Protein AF-A0A956K8Q3-F1 (afdb_monomer_lite)

pLDDT: mean 75.29, std 21.6, range [34.53, 98.62]

Structure (mmCIF, N/CA/C/O backbone):
data_AF-A0A956K8Q3-F1
#
_entry.id   AF-A0A956K8Q3-F1
#
loop_
_atom_site.group_PDB
_atom_site.id
_atom_site.type_symbol
_atom_site.label_atom_id
_atom_site.label_alt_id
_atom_site.label_comp_id
_atom_site.label_asym_id
_atom_site.label_entity_id
_atom_site.label_seq_id
_atom_site.pdbx_PDB_ins_code
_atom_site.Cartn_x
_atom_site.Cartn_y
_atom_site.Cartn_z
_atom_site.occupancy
_atom_site.B_iso_or_equiv
_atom_site.auth_seq_id
_atom_site.auth_comp_id
_atom_site.auth_asym_id
_atom_site.auth_atom_id
_atom_site.pdbx_PDB_model_num
ATOM 1 N N . MET A 1 1 ? -33.564 37.647 -6.432 1.00 47.38 1 MET A N 1
ATOM 2 C CA . MET A 1 1 ? -32.560 36.793 -7.102 1.00 47.38 1 MET A CA 1
ATOM 3 C C . MET A 1 1 ? -33.250 35.491 -7.462 1.00 47.38 1 MET A C 1
ATOM 5 O O . MET A 1 1 ? -33.547 34.707 -6.573 1.00 47.38 1 MET A O 1
ATOM 9 N N . GLU A 1 2 ? -33.622 35.336 -8.730 1.00 38.97 2 GLU A N 1
ATOM 10 C CA . GLU A 1 2 ? -34.420 34.206 -9.222 1.00 38.97 2 GLU A CA 1
ATOM 11 C C . GLU A 1 2 ? -33.524 33.067 -9.741 1.00 38.97 2 GLU A C 1
ATOM 13 O O . GLU A 1 2 ? -32.587 33.342 -10.498 1.00 38.97 2 GLU A O 1
ATOM 18 N N . PRO A 1 3 ? -33.800 31.793 -9.410 1.00 56.69 3 PRO A N 1
ATOM 19 C CA . PRO A 1 3 ? -33.145 30.661 -10.053 1.00 56.69 3 PRO A CA 1
ATOM 20 C C . PRO A 1 3 ? -33.829 30.320 -11.388 1.00 56.69 3 PRO A C 1
ATOM 22 O O . PRO A 1 3 ? -34.978 29.886 -11.444 1.00 56.69 3 PRO A O 1
ATOM 25 N N . ARG A 1 4 ? -33.089 30.505 -12.487 1.00 61.59 4 ARG A N 1
ATOM 26 C CA . ARG A 1 4 ? -33.496 30.135 -13.850 1.00 61.59 4 ARG A CA 1
ATOM 27 C C . ARG A 1 4 ? -33.530 28.611 -14.020 1.00 61.59 4 ARG A C 1
ATOM 29 O O . ARG A 1 4 ? -32.489 27.960 -14.065 1.00 61.59 4 ARG A O 1
ATOM 36 N N . LEU A 1 5 ? -34.736 28.074 -14.189 1.00 53.34 5 LEU A N 1
ATOM 37 C CA . LEU A 1 5 ? -35.024 26.713 -14.646 1.00 53.34 5 LEU A CA 1
ATOM 38 C C . LEU A 1 5 ? -34.495 26.517 -16.079 1.00 53.34 5 LEU A C 1
ATOM 40 O O . LEU A 1 5 ? -35.015 27.111 -17.023 1.00 53.34 5 LEU A O 1
ATOM 44 N N . ARG A 1 6 ? -33.458 25.690 -16.261 1.00 61.19 6 ARG A N 1
ATOM 45 C CA . ARG A 1 6 ? -32.991 25.261 -17.590 1.00 61.19 6 ARG A CA 1
ATOM 46 C C . ARG A 1 6 ? -33.690 23.960 -17.982 1.00 61.19 6 ARG A C 1
ATOM 48 O O . ARG A 1 6 ? -33.405 22.896 -17.439 1.00 61.19 6 ARG A O 1
ATOM 55 N N . SER A 1 7 ? -34.617 24.080 -18.926 1.00 47.81 7 SER A N 1
ATOM 56 C CA . SER A 1 7 ? -35.355 22.992 -19.565 1.00 47.81 7 SER A CA 1
ATOM 57 C C . SER A 1 7 ? -34.421 22.031 -20.308 1.00 47.81 7 SER A C 1
ATOM 59 O O . SER A 1 7 ? -33.677 22.450 -21.195 1.00 47.81 7 SER A O 1
ATOM 61 N N . TRP A 1 8 ? -34.498 20.741 -19.991 1.00 52.12 8 TRP A N 1
ATOM 62 C CA . TRP A 1 8 ? -33.870 19.672 -20.766 1.00 52.12 8 TRP A CA 1
ATOM 63 C C . TRP A 1 8 ? -34.732 19.343 -21.990 1.00 52.12 8 TRP A C 1
ATOM 65 O O . TRP A 1 8 ? -35.862 18.869 -21.856 1.00 52.12 8 TRP A O 1
ATOM 75 N N . ALA A 1 9 ? -34.203 19.604 -23.185 1.00 57.44 9 ALA A N 1
ATOM 76 C CA . ALA A 1 9 ? -34.820 19.216 -24.446 1.00 57.44 9 ALA A CA 1
ATOM 77 C C . ALA A 1 9 ? -34.688 17.696 -24.644 1.00 57.44 9 ALA A C 1
ATOM 79 O O . ALA A 1 9 ? -33.591 17.156 -24.763 1.00 57.44 9 ALA A O 1
ATOM 80 N N . ARG A 1 10 ? -35.832 17.007 -24.652 1.00 59.94 10 ARG A N 1
ATOM 81 C CA . ARG A 1 10 ? -35.970 15.590 -24.995 1.00 59.94 10 ARG A CA 1
ATOM 82 C C . ARG A 1 10 ? -35.930 15.442 -26.516 1.00 59.94 10 ARG A C 1
ATOM 84 O O . ARG A 1 10 ? -36.923 15.733 -27.176 1.00 59.94 10 ARG A O 1
ATOM 91 N N . SER A 1 11 ? -34.821 14.961 -27.065 1.00 62.00 11 SER A N 1
ATOM 92 C CA . SER A 1 11 ? -34.779 14.507 -28.458 1.00 62.00 11 SER A CA 1
ATOM 93 C C . SER A 1 11 ? -35.252 13.056 -28.531 1.00 62.00 11 SER A C 1
ATOM 95 O O . SER A 1 11 ? -34.566 12.146 -28.071 1.00 62.00 11 SER A O 1
ATOM 97 N N . MET A 1 12 ? -36.450 12.850 -29.080 1.00 57.31 12 MET A N 1
ATOM 98 C CA . MET A 1 12 ? -36.941 11.536 -29.495 1.00 57.31 12 MET A CA 1
ATOM 99 C C . MET A 1 12 ? -36.195 11.109 -30.761 1.00 57.31 12 MET A C 1
ATOM 101 O O . MET A 1 12 ? -36.264 11.801 -31.774 1.00 57.31 12 MET A O 1
ATOM 105 N N . VAL A 1 13 ? -35.501 9.973 -30.710 1.00 65.94 13 VAL A N 1
ATOM 106 C CA . VAL A 1 13 ? -34.943 9.322 -31.900 1.00 65.94 13 VAL A CA 1
ATOM 107 C C . VAL A 1 13 ? -35.920 8.240 -32.349 1.00 65.94 13 VAL A C 1
ATOM 109 O O . VAL A 1 13 ? -36.216 7.297 -31.618 1.00 65.94 13 VAL A O 1
ATOM 112 N N . THR A 1 14 ? -36.447 8.424 -33.553 1.00 63.53 14 THR A N 1
ATOM 113 C CA . THR A 1 14 ? -37.351 7.529 -34.272 1.00 63.53 14 THR A CA 1
ATOM 114 C C . THR A 1 14 ? -36.602 6.269 -34.710 1.00 63.53 14 THR A C 1
ATOM 116 O O . THR A 1 14 ? -35.629 6.344 -35.457 1.00 63.53 14 THR A O 1
ATOM 119 N N . VAL A 1 15 ? -37.063 5.100 -34.261 1.00 54.47 15 VAL A N 1
ATOM 120 C CA . VAL A 1 15 ? -36.564 3.791 -34.707 1.00 54.47 15 VAL A CA 1
ATOM 121 C C . VAL A 1 15 ? -37.393 3.352 -35.913 1.00 54.47 15 VAL A C 1
ATOM 123 O O . VAL A 1 15 ? -38.540 2.936 -35.766 1.00 54.47 15 VAL A O 1
ATOM 126 N N . SER A 1 16 ? -36.823 3.456 -37.113 1.00 58.41 16 SER A N 1
ATOM 127 C CA . SER A 1 16 ? -37.408 2.873 -38.324 1.00 58.41 16 SER A CA 1
ATOM 128 C C . SER A 1 16 ? -37.029 1.397 -38.418 1.00 58.41 16 SER A C 1
ATOM 130 O O . SER A 1 16 ? -35.871 1.055 -38.648 1.00 58.41 16 SER A O 1
ATOM 132 N N . ALA A 1 17 ? -38.019 0.524 -38.244 1.00 58.16 17 ALA A N 1
ATOM 133 C CA . ALA A 1 17 ? -37.898 -0.911 -38.458 1.00 58.16 17 ALA A CA 1
ATOM 134 C C . ALA A 1 17 ? -37.974 -1.232 -39.962 1.00 58.16 17 ALA A C 1
ATOM 136 O O . ALA A 1 17 ? -39.042 -1.168 -40.568 1.00 58.16 17 ALA A O 1
ATOM 137 N N . LEU A 1 18 ? -36.839 -1.588 -40.565 1.00 60.84 18 LEU A N 1
ATOM 138 C CA . LEU A 1 18 ? -36.775 -2.206 -41.891 1.00 60.84 18 LEU A CA 1
ATOM 139 C C . LEU A 1 18 ? -36.877 -3.729 -41.728 1.00 60.84 18 LEU A C 1
ATOM 141 O O . LEU A 1 18 ? -35.914 -4.390 -41.344 1.00 60.84 18 LEU A O 1
ATOM 145 N N . LEU A 1 19 ? -38.061 -4.279 -42.012 1.00 62.78 19 LEU A N 1
ATOM 146 C CA . LEU A 1 19 ? -38.270 -5.714 -42.216 1.00 62.78 19 LEU A CA 1
ATOM 147 C C . LEU A 1 19 ? -37.717 -6.095 -43.598 1.00 62.78 19 LEU A C 1
ATOM 149 O O . LEU A 1 19 ? -38.325 -5.786 -44.622 1.00 62.78 19 LEU A O 1
ATOM 153 N N . GLY A 1 20 ? -36.554 -6.743 -43.621 1.00 57.72 20 GLY A N 1
ATOM 154 C CA . GLY A 1 20 ? -35.959 -7.339 -44.819 1.00 57.72 20 GLY A CA 1
ATOM 155 C C . GLY A 1 20 ? -36.165 -8.862 -44.879 1.00 57.72 20 GLY A C 1
ATOM 156 O O . GLY A 1 20 ? -36.371 -9.489 -43.838 1.00 57.72 20 GLY A O 1
ATOM 157 N N . PRO A 1 21 ? -36.125 -9.466 -46.082 1.00 56.03 21 PRO A N 1
ATOM 158 C CA . PRO A 1 21 ? -36.423 -10.880 -46.304 1.00 56.03 21 PRO A CA 1
ATOM 159 C C . PRO A 1 21 ? -35.342 -11.812 -45.733 1.00 56.03 21 PRO A C 1
ATOM 161 O O . PRO A 1 21 ? -34.146 -11.555 -45.847 1.00 56.03 21 PRO A O 1
ATOM 164 N N . LEU A 1 22 ? -35.788 -12.932 -45.154 1.00 52.69 22 LEU A N 1
ATOM 165 C CA . LEU A 1 22 ? -34.957 -14.042 -44.681 1.00 52.69 22 LEU A CA 1
ATOM 166 C C . LEU A 1 22 ? -34.329 -14.783 -45.874 1.00 52.69 22 LEU A C 1
ATOM 168 O O . LEU A 1 22 ? -34.888 -15.750 -46.388 1.00 52.69 22 LEU A O 1
ATOM 172 N N . THR A 1 23 ? -33.157 -14.340 -46.324 1.00 62.44 23 THR A N 1
ATOM 173 C CA . THR A 1 23 ? -32.272 -15.152 -47.170 1.00 62.44 23 THR A CA 1
ATOM 174 C C . THR A 1 23 ? -31.623 -16.245 -46.327 1.00 62.44 23 THR A C 1
ATOM 176 O O . THR A 1 23 ? -30.906 -15.954 -45.370 1.00 62.44 23 THR A O 1
ATOM 179 N N . ALA A 1 24 ? -31.869 -17.505 -46.691 1.00 63.69 24 ALA A N 1
ATOM 180 C CA . ALA A 1 24 ? -31.168 -18.662 -46.148 1.00 63.69 24 ALA A CA 1
ATOM 181 C C . ALA A 1 24 ? -29.673 -18.557 -46.496 1.00 63.69 24 ALA A C 1
ATOM 183 O O . ALA A 1 24 ? -29.275 -18.768 -47.640 1.00 63.69 24 ALA A O 1
ATOM 184 N N . ALA A 1 25 ? -28.859 -18.165 -45.516 1.00 59.50 25 ALA A N 1
ATOM 185 C CA . ALA A 1 25 ? -27.415 -18.082 -45.657 1.00 59.50 25 ALA A CA 1
ATOM 186 C C . ALA A 1 25 ? -26.806 -19.489 -45.598 1.00 59.50 25 ALA A C 1
ATOM 188 O O . ALA A 1 25 ? -27.043 -20.239 -44.649 1.00 59.50 25 ALA A O 1
ATOM 189 N N . SER A 1 26 ? -26.007 -19.833 -46.608 1.00 68.44 26 SER A N 1
ATOM 190 C CA . SER A 1 26 ? -25.101 -20.981 -46.556 1.00 68.44 26 SER A CA 1
ATOM 191 C C . SER A 1 26 ? -24.170 -20.855 -45.343 1.00 68.44 26 SER A C 1
ATOM 193 O O . SER A 1 26 ? -23.788 -19.732 -44.999 1.00 68.44 26 SER A O 1
ATOM 195 N N . PRO A 1 27 ? -23.774 -21.967 -44.697 1.00 67.62 27 PRO A N 1
ATOM 196 C CA . PRO A 1 27 ? -22.795 -21.931 -43.623 1.00 67.62 27 PRO A CA 1
ATOM 197 C C . PRO A 1 27 ? -21.475 -21.427 -44.206 1.00 67.62 27 PRO A C 1
ATOM 199 O O . PRO A 1 27 ? -20.785 -22.137 -44.933 1.00 67.62 27 PRO A O 1
ATOM 202 N N . ILE A 1 28 ? -21.159 -20.162 -43.937 1.00 68.94 28 ILE A N 1
ATOM 203 C CA . ILE A 1 28 ? -19.824 -19.622 -44.156 1.00 68.94 28 ILE A CA 1
ATOM 204 C C . ILE A 1 28 ? -18.943 -20.368 -43.164 1.00 68.94 28 ILE A C 1
ATOM 206 O O . ILE A 1 28 ? -19.056 -20.174 -41.953 1.00 68.94 28 ILE A O 1
ATOM 210 N N . GLU A 1 29 ? -18.121 -21.269 -43.687 1.00 71.56 29 GLU A N 1
ATOM 211 C CA . GLU A 1 29 ? -17.024 -21.882 -42.958 1.00 71.56 29 GLU A CA 1
ATOM 212 C C . GLU A 1 29 ? -16.124 -20.737 -42.490 1.00 71.56 29 GLU A C 1
ATOM 214 O O . GLU A 1 29 ? -15.433 -20.092 -43.280 1.00 71.56 29 GLU A O 1
ATOM 219 N N . ALA A 1 30 ? -16.290 -20.368 -41.218 1.00 75.38 30 ALA A N 1
ATOM 220 C CA . ALA A 1 30 ? -15.665 -19.199 -40.635 1.00 75.38 30 ALA A CA 1
ATOM 221 C C . ALA A 1 30 ? -14.152 -19.397 -40.690 1.00 75.38 30 ALA A C 1
ATOM 223 O O . ALA A 1 30 ? -13.598 -20.208 -39.946 1.00 75.38 30 ALA A O 1
ATOM 224 N N . ALA A 1 31 ? -13.495 -18.659 -41.587 1.00 79.62 31 ALA A N 1
ATOM 225 C CA . ALA A 1 31 ? -12.048 -18.543 -41.581 1.00 79.62 31 ALA A CA 1
ATOM 226 C C . ALA A 1 31 ? -11.611 -18.187 -40.149 1.00 79.62 31 ALA A C 1
ATOM 228 O O . ALA A 1 31 ? -12.249 -17.322 -39.534 1.00 79.62 31 ALA A O 1
ATOM 229 N N . PRO A 1 32 ? -10.587 -18.864 -39.596 1.00 78.69 32 PRO A N 1
ATOM 230 C CA . PRO A 1 32 ? -10.152 -18.629 -38.228 1.00 78.69 32 PRO A CA 1
ATOM 231 C C . PRO A 1 32 ? -9.890 -17.135 -38.057 1.00 78.69 32 PRO A C 1
ATOM 233 O O . PRO A 1 32 ? -9.105 -16.543 -38.801 1.00 78.69 32 PRO A O 1
ATOM 236 N N . ALA A 1 33 ? -10.626 -16.516 -37.129 1.00 83.31 33 ALA A N 1
ATOM 237 C CA . ALA A 1 33 ? -10.471 -15.102 -36.841 1.00 83.31 33 ALA A CA 1
ATOM 238 C C . ALA A 1 33 ? -8.994 -14.849 -36.502 1.00 83.31 33 ALA A C 1
ATOM 240 O O . ALA A 1 33 ? -8.431 -15.620 -35.721 1.00 83.31 33 ALA A O 1
ATOM 241 N N . PRO A 1 34 ? -8.354 -13.822 -37.091 1.00 78.94 34 PRO A N 1
ATOM 242 C CA . PRO A 1 34 ? -6.954 -13.537 -36.820 1.00 78.94 34 PRO A CA 1
ATOM 243 C C . PRO A 1 34 ? -6.771 -13.370 -35.312 1.00 78.94 34 PRO A C 1
ATOM 245 O O . PRO A 1 34 ? -7.435 -12.535 -34.691 1.00 78.94 34 PRO A O 1
ATOM 248 N N . GLU A 1 35 ? -5.910 -14.200 -34.724 1.00 81.06 35 GLU A N 1
ATOM 249 C CA . GLU A 1 35 ? -5.587 -14.126 -33.304 1.00 81.06 35 GLU A CA 1
ATOM 250 C C . GLU A 1 35 ? -5.037 -12.730 -33.014 1.00 81.06 35 GLU A C 1
ATOM 252 O O . GLU A 1 35 ? -4.013 -12.319 -33.565 1.00 81.06 35 GLU A O 1
ATOM 257 N N . GLN A 1 36 ? -5.744 -11.961 -32.184 1.00 79.81 36 GLN A N 1
ATOM 258 C CA . GLN A 1 36 ? -5.231 -10.662 -31.783 1.00 79.81 36 GLN A CA 1
ATOM 259 C C . GLN A 1 36 ? -3.963 -10.866 -30.944 1.00 79.81 36 GLN A C 1
ATOM 261 O O . GLN A 1 36 ? -3.969 -11.723 -30.053 1.00 79.81 36 GLN A O 1
ATOM 266 N N . PRO A 1 37 ? -2.888 -10.095 -31.198 1.00 79.94 37 PRO A N 1
ATOM 267 C CA . PRO A 1 37 ? -1.660 -10.193 -30.425 1.00 79.94 37 PRO A CA 1
ATOM 268 C C . PRO A 1 37 ? -1.984 -10.039 -28.944 1.00 79.94 37 PRO A C 1
ATOM 270 O O . PRO A 1 37 ? -2.558 -9.029 -28.528 1.00 79.94 37 PRO A O 1
ATOM 273 N N . GLN A 1 38 ? -1.648 -11.046 -28.139 1.00 83.56 38 GLN A N 1
ATOM 274 C CA . GLN A 1 38 ? -1.876 -10.929 -26.710 1.00 83.56 38 GLN A CA 1
ATOM 275 C C . GLN A 1 38 ? -1.000 -9.800 -26.148 1.00 83.56 38 GLN A C 1
ATOM 277 O O . GLN A 1 38 ? 0.175 -9.702 -26.512 1.00 83.56 38 GLN A O 1
ATOM 282 N N . PRO A 1 39 ? -1.530 -8.960 -25.243 1.00 84.31 39 PRO A N 1
ATOM 283 C CA . PRO A 1 39 ? -0.744 -7.899 -24.635 1.00 84.31 39 PRO A CA 1
ATOM 284 C C . PRO A 1 39 ? 0.466 -8.493 -23.909 1.00 84.31 39 PRO A C 1
ATOM 286 O O . PRO A 1 39 ? 0.343 -9.516 -23.220 1.00 84.31 39 PRO A O 1
ATOM 289 N N . GLY A 1 40 ? 1.618 -7.835 -24.064 1.00 90.50 40 GLY A N 1
ATOM 290 C CA . GLY A 1 40 ? 2.836 -8.153 -23.323 1.00 90.50 40 GLY A CA 1
ATOM 291 C C . GLY A 1 40 ? 2.654 -8.007 -21.803 1.00 90.50 40 GLY A C 1
ATOM 292 O O . GLY A 1 40 ? 1.666 -7.411 -21.359 1.00 90.50 40 GLY A O 1
ATOM 293 N N . PRO A 1 41 ? 3.585 -8.549 -21.000 1.00 91.19 41 PRO A N 1
ATOM 294 C CA . PRO A 1 41 ? 3.480 -8.579 -19.538 1.00 91.19 41 PRO A CA 1
ATOM 295 C C . PRO A 1 41 ? 3.285 -7.185 -18.928 1.00 91.19 41 PRO A C 1
ATOM 297 O O . PRO A 1 41 ? 2.384 -7.015 -18.110 1.00 91.19 41 PRO A O 1
ATOM 300 N N . ASP A 1 42 ? 4.015 -6.176 -19.410 1.00 90.94 42 ASP A N 1
ATOM 301 C CA . ASP A 1 42 ? 3.908 -4.794 -18.920 1.00 90.94 42 ASP A CA 1
ATOM 302 C C . ASP A 1 42 ? 2.510 -4.200 -19.149 1.00 90.94 42 ASP A C 1
ATOM 304 O O . ASP A 1 42 ? 1.929 -3.579 -18.260 1.00 90.94 42 ASP A O 1
ATOM 308 N N . ASN A 1 43 ? 1.914 -4.460 -20.319 1.00 94.12 43 ASN A N 1
ATOM 309 C CA . ASN A 1 43 ? 0.553 -4.014 -20.626 1.00 94.12 43 ASN A CA 1
ATOM 310 C C . ASN A 1 43 ? -0.480 -4.709 -19.730 1.00 94.12 43 ASN A C 1
ATOM 312 O O . ASN A 1 43 ? -1.426 -4.071 -19.269 1.00 94.12 43 ASN A O 1
ATOM 316 N N . ARG A 1 44 ? -0.304 -6.008 -19.452 1.00 95.31 44 ARG A N 1
ATOM 317 C CA . ARG A 1 44 ? -1.183 -6.739 -18.523 1.00 95.31 44 ARG A CA 1
ATOM 318 C C . ARG A 1 44 ? -1.056 -6.210 -17.099 1.00 95.31 44 ARG A C 1
ATOM 320 O O . ARG A 1 44 ? -2.078 -5.999 -16.453 1.00 95.31 44 ARG A O 1
ATOM 327 N N . ALA A 1 45 ? 0.165 -5.950 -16.638 1.00 96.75 45 ALA A N 1
ATOM 328 C CA . ALA A 1 45 ? 0.406 -5.351 -15.333 1.00 96.75 45 ALA A CA 1
ATOM 329 C C . ALA A 1 45 ? -0.259 -3.973 -15.219 1.00 96.75 45 ALA A C 1
ATOM 331 O O . ALA A 1 45 ? -0.941 -3.710 -14.235 1.00 96.75 45 ALA A O 1
ATOM 332 N N . GLY A 1 46 ? -0.154 -3.126 -16.249 1.00 95.75 46 GLY A N 1
ATOM 333 C CA . GLY A 1 46 ? -0.838 -1.830 -16.288 1.00 95.75 46 GLY A CA 1
ATOM 334 C C . GLY A 1 46 ? -2.364 -1.946 -16.184 1.00 95.75 46 GLY A C 1
ATOM 335 O O . GLY A 1 46 ? -2.995 -1.189 -15.446 1.00 95.75 46 GLY A O 1
ATOM 336 N N . ILE A 1 47 ? -2.966 -2.928 -16.865 1.00 96.50 47 ILE A N 1
ATOM 337 C CA . ILE A 1 47 ? -4.406 -3.213 -16.751 1.00 96.50 47 ILE A CA 1
ATOM 338 C C . ILE A 1 47 ? -4.768 -3.616 -15.316 1.00 96.50 47 ILE A C 1
ATOM 340 O O . ILE A 1 47 ? -5.716 -3.064 -14.762 1.00 96.50 47 ILE A O 1
ATOM 344 N N . LEU A 1 48 ? -4.006 -4.524 -14.702 1.00 97.69 48 LEU A N 1
ATOM 345 C CA . LEU A 1 48 ? -4.238 -4.972 -13.325 1.00 97.69 48 LEU A CA 1
ATOM 346 C C . LEU A 1 48 ? -4.066 -3.838 -12.309 1.00 97.69 48 LEU A C 1
ATOM 348 O O . LEU A 1 48 ? -4.891 -3.695 -11.411 1.00 97.69 48 LEU A O 1
ATOM 352 N N . VAL A 1 49 ? -3.059 -2.974 -12.478 1.00 98.06 49 VAL A N 1
ATOM 353 C CA . VAL A 1 49 ? -2.880 -1.780 -11.635 1.00 98.06 49 VAL A CA 1
ATOM 354 C C . VAL A 1 49 ? -4.095 -0.864 -11.725 1.00 98.06 49 VAL A C 1
ATOM 356 O O . VAL A 1 49 ? -4.600 -0.420 -10.694 1.00 98.06 49 VAL A O 1
ATOM 359 N N . ASN A 1 50 ? -4.597 -0.616 -12.937 1.00 97.94 50 ASN A N 1
ATOM 360 C CA . ASN A 1 50 ? -5.788 0.205 -13.146 1.00 97.94 50 ASN A CA 1
ATOM 361 C C . ASN A 1 50 ? -7.041 -0.425 -12.531 1.00 97.94 50 ASN A C 1
ATOM 363 O O . ASN A 1 50 ? -7.820 0.278 -11.893 1.00 97.94 50 ASN A O 1
ATOM 367 N N . GLN A 1 51 ? -7.227 -1.737 -12.679 1.00 98.00 51 GLN A N 1
ATOM 368 C CA . GLN A 1 51 ? -8.328 -2.455 -12.036 1.00 98.00 51 GLN A CA 1
ATOM 369 C C . GLN A 1 51 ? -8.225 -2.380 -10.508 1.00 98.00 51 GLN A C 1
ATOM 371 O O . GLN A 1 51 ? -9.229 -2.118 -9.850 1.00 98.00 51 GLN A O 1
ATOM 376 N N . GLY A 1 52 ? -7.021 -2.533 -9.949 1.00 98.31 52 GLY A N 1
ATOM 377 C CA . GLY A 1 52 ? -6.780 -2.394 -8.514 1.00 98.31 52 GLY A CA 1
ATOM 378 C C . GLY A 1 52 ? -7.076 -0.981 -8.010 1.00 98.31 52 GLY A C 1
ATOM 379 O O . GLY A 1 52 ? -7.735 -0.827 -6.987 1.00 98.31 52 GLY A O 1
ATOM 380 N N . ASN A 1 53 ? -6.705 0.060 -8.769 1.00 98.25 53 ASN A N 1
ATOM 381 C CA . ASN A 1 53 ? -7.081 1.443 -8.449 1.00 98.25 53 ASN A CA 1
ATOM 382 C C . ASN A 1 53 ? -8.613 1.615 -8.434 1.00 98.25 53 ASN A C 1
ATOM 384 O O . ASN A 1 53 ? -9.154 2.195 -7.499 1.00 98.25 53 ASN A O 1
ATOM 388 N N . GLN A 1 54 ? -9.327 1.054 -9.417 1.00 98.31 54 GLN A N 1
ATOM 389 C CA . GLN A 1 54 ? -10.794 1.108 -9.449 1.00 98.31 54 GLN A CA 1
ATOM 390 C C . GLN A 1 54 ? -11.436 0.349 -8.278 1.00 98.31 54 GLN A C 1
ATOM 392 O O . GLN A 1 54 ? -12.453 0.795 -7.750 1.00 98.31 54 GLN A O 1
ATOM 397 N N . ALA A 1 55 ? -10.884 -0.800 -7.879 1.00 97.94 55 ALA A N 1
ATOM 398 C CA . ALA A 1 55 ? -11.343 -1.538 -6.701 1.00 97.94 55 ALA A CA 1
ATOM 399 C C . ALA A 1 55 ? -11.125 -0.720 -5.420 1.00 97.94 55 ALA A C 1
ATOM 401 O O . ALA A 1 55 ? -12.045 -0.560 -4.619 1.00 97.94 55 ALA A O 1
ATOM 402 N N . PHE A 1 56 ? -9.953 -0.096 -5.282 1.00 98.38 56 PHE A N 1
ATOM 403 C CA . PHE A 1 56 ? -9.644 0.788 -4.162 1.00 98.38 56 PHE A CA 1
ATOM 404 C C . PHE A 1 56 ? -10.620 1.973 -4.073 1.00 98.38 56 PHE A C 1
ATOM 406 O O . PHE A 1 56 ? -11.138 2.265 -2.997 1.00 98.38 56 PHE A O 1
ATOM 413 N N . GLU A 1 57 ? -10.935 2.620 -5.199 1.00 97.69 57 GLU A N 1
ATOM 414 C CA . GLU A 1 57 ? -11.909 3.723 -5.263 1.00 97.69 57 GLU A CA 1
ATOM 415 C C . GLU A 1 57 ? -13.322 3.301 -4.828 1.00 97.69 57 GLU A C 1
ATOM 417 O O . GLU A 1 57 ? -14.040 4.078 -4.194 1.00 97.69 57 GLU A O 1
ATOM 422 N N . ARG A 1 58 ? -13.720 2.053 -5.112 1.00 98.06 58 ARG A N 1
ATOM 423 C CA . ARG A 1 58 ? -14.986 1.467 -4.636 1.00 98.06 58 ARG A CA 1
ATOM 424 C C . ARG A 1 58 ? -14.947 1.010 -3.177 1.00 98.06 58 ARG A C 1
ATOM 426 O O . ARG A 1 58 ? -15.986 0.610 -2.657 1.00 98.06 58 ARG A O 1
ATOM 433 N N . LYS A 1 59 ? -13.794 1.133 -2.511 1.00 97.69 59 LYS A N 1
ATOM 434 C CA . LYS A 1 59 ? -13.504 0.610 -1.166 1.00 97.69 59 LYS A CA 1
ATOM 435 C C . LYS A 1 59 ? -13.458 -0.920 -1.086 1.00 97.69 59 LYS A C 1
ATOM 437 O O . LYS A 1 59 ? -13.545 -1.481 0.003 1.00 97.69 59 LYS A O 1
ATOM 442 N N . ASP A 1 60 ? -13.262 -1.587 -2.221 1.00 97.81 60 ASP A N 1
ATOM 443 C CA . ASP A 1 60 ? -13.021 -3.029 -2.313 1.00 97.81 60 ASP A CA 1
ATOM 444 C C . ASP A 1 60 ? -11.519 -3.304 -2.071 1.00 97.81 60 ASP A C 1
ATOM 446 O O . ASP A 1 60 ? -10.787 -3.744 -2.959 1.00 97.81 60 ASP A O 1
ATOM 450 N N . TYR A 1 61 ? -11.018 -2.965 -0.876 1.00 98.12 61 TYR A N 1
ATOM 451 C CA . TYR A 1 61 ? -9.574 -2.922 -0.593 1.00 98.12 61 TYR A CA 1
ATOM 452 C C . TYR A 1 61 ? -8.875 -4.285 -0.705 1.00 98.12 61 TYR A C 1
ATOM 454 O O . TYR A 1 61 ? -7.744 -4.349 -1.182 1.00 98.12 61 TYR A O 1
ATOM 462 N N . GLU A 1 62 ? -9.544 -5.378 -0.331 1.00 98.06 62 GLU A N 1
ATOM 463 C CA . GLU A 1 62 ? -9.007 -6.737 -0.501 1.00 98.06 62 GLU A CA 1
ATOM 464 C C . GLU A 1 62 ? -8.831 -7.095 -1.985 1.00 98.06 62 GLU A C 1
ATOM 466 O O . GLU A 1 62 ? -7.796 -7.630 -2.383 1.00 98.06 62 GLU A O 1
ATOM 471 N N . GLU A 1 63 ? -9.817 -6.752 -2.823 1.00 98.00 63 GLU A N 1
ATOM 472 C CA . GLU A 1 63 ? -9.740 -6.967 -4.272 1.00 98.00 63 GLU A CA 1
ATOM 473 C C . GLU A 1 63 ? -8.608 -6.129 -4.882 1.00 98.00 63 GLU A C 1
ATOM 475 O O . GLU A 1 63 ? -7.843 -6.630 -5.708 1.00 98.00 63 GLU A O 1
ATOM 480 N N . ALA A 1 64 ? -8.455 -4.877 -4.437 1.00 98.50 64 ALA A N 1
ATOM 481 C CA . ALA A 1 64 ? -7.363 -4.012 -4.871 1.00 98.50 64 ALA A CA 1
ATOM 482 C C . ALA A 1 64 ? -5.986 -4.622 -4.568 1.00 98.50 64 ALA A C 1
ATOM 484 O O . ALA A 1 64 ? -5.126 -4.649 -5.450 1.00 98.50 64 ALA A O 1
ATOM 485 N N . ILE A 1 65 ? -5.792 -5.154 -3.354 1.00 98.38 65 ILE A N 1
ATOM 486 C CA . ILE A 1 65 ? -4.541 -5.806 -2.943 1.00 98.38 65 ILE A CA 1
ATOM 487 C C . ILE A 1 65 ? -4.236 -7.013 -3.830 1.00 98.38 65 ILE A C 1
ATOM 489 O O . ILE A 1 65 ? -3.110 -7.133 -4.310 1.00 98.38 65 ILE A O 1
ATOM 493 N N . GLU A 1 66 ? -5.212 -7.885 -4.093 1.00 98.38 66 GLU A N 1
ATOM 494 C CA . GLU A 1 66 ? -4.985 -9.064 -4.937 1.00 98.38 66 GLU A CA 1
ATOM 495 C C . GLU A 1 66 ? -4.639 -8.676 -6.385 1.00 98.38 66 GLU A C 1
ATOM 497 O O . GLU A 1 66 ? -3.677 -9.202 -6.949 1.00 98.38 66 GLU A O 1
ATOM 502 N N . LEU A 1 67 ? -5.331 -7.689 -6.964 1.00 98.62 67 LEU A N 1
ATOM 503 C CA . LEU A 1 67 ? -5.027 -7.183 -8.311 1.00 98.62 67 LEU A CA 1
ATOM 504 C C . LEU A 1 67 ? -3.623 -6.569 -8.396 1.00 98.62 67 LEU A C 1
ATOM 506 O O . LEU A 1 67 ? -2.869 -6.827 -9.339 1.00 98.62 67 LEU A O 1
ATOM 510 N N . TRP A 1 68 ? -3.240 -5.775 -7.398 1.00 98.62 68 TRP A N 1
ATOM 511 C CA . TRP A 1 68 ? -1.906 -5.188 -7.312 1.00 98.62 68 TRP A CA 1
ATOM 512 C C . TRP A 1 68 ? -0.817 -6.232 -7.081 1.00 98.62 68 TRP A C 1
ATOM 514 O O . TRP A 1 68 ? 0.253 -6.134 -7.677 1.00 98.62 68 TRP A O 1
ATOM 524 N N . LYS A 1 69 ? -1.086 -7.274 -6.298 1.00 98.44 69 LYS A N 1
ATOM 525 C CA . LYS A 1 69 ? -0.170 -8.398 -6.092 1.00 98.44 69 LYS A CA 1
ATOM 526 C C . LYS A 1 69 ? 0.062 -9.194 -7.377 1.00 98.44 69 LYS A C 1
ATOM 528 O O . LYS A 1 69 ? 1.206 -9.544 -7.666 1.00 98.44 69 LYS A O 1
ATOM 533 N N . GLU A 1 70 ? -0.979 -9.444 -8.172 1.00 98.12 70 GLU A N 1
ATOM 534 C CA . GLU A 1 70 ? -0.830 -10.055 -9.501 1.00 98.12 70 GLU A CA 1
ATOM 535 C C . GLU A 1 70 ? 0.018 -9.161 -10.425 1.00 98.12 70 GLU A C 1
ATOM 537 O O . GLU A 1 70 ? 0.954 -9.640 -11.070 1.00 98.12 70 GLU A O 1
ATOM 542 N N . ALA A 1 71 ? -0.230 -7.845 -10.434 1.00 98.19 71 ALA A N 1
ATOM 543 C CA . ALA A 1 71 ? 0.582 -6.897 -11.198 1.00 98.19 71 ALA A CA 1
ATOM 544 C C . ALA A 1 71 ? 2.052 -6.865 -10.739 1.00 98.19 71 ALA A C 1
ATOM 546 O O . ALA A 1 71 ? 2.961 -6.840 -11.568 1.00 98.19 71 ALA A O 1
ATOM 547 N N . TYR A 1 72 ? 2.293 -6.912 -9.428 1.00 98.00 72 TYR A N 1
ATOM 548 C CA . TYR A 1 72 ? 3.628 -6.941 -8.833 1.00 98.00 72 TYR A CA 1
ATOM 549 C C . TYR A 1 72 ? 4.437 -8.153 -9.304 1.00 98.00 72 TYR A C 1
ATOM 551 O O . TYR A 1 72 ? 5.626 -8.028 -9.589 1.00 98.00 72 TYR A O 1
ATOM 559 N N . GLN A 1 73 ? 3.793 -9.316 -9.431 1.00 98.00 73 GLN A N 1
ATOM 560 C CA . GLN A 1 73 ? 4.432 -10.528 -9.946 1.00 98.00 73 GLN A CA 1
ATOM 561 C C . GLN A 1 73 ? 4.771 -10.420 -11.436 1.00 98.00 73 GLN A C 1
ATOM 563 O O . GLN A 1 73 ? 5.837 -10.871 -11.851 1.00 98.00 73 GLN A O 1
ATOM 568 N N . LEU A 1 74 ? 3.902 -9.803 -12.244 1.00 97.06 74 LEU A N 1
ATOM 569 C CA . LEU A 1 74 ? 4.163 -9.603 -13.674 1.00 97.06 74 LEU A CA 1
ATOM 570 C C . LEU A 1 74 ? 5.313 -8.628 -13.944 1.00 97.06 74 LEU A C 1
ATOM 572 O O . LEU A 1 74 ? 6.000 -8.770 -14.951 1.00 97.06 74 LEU A O 1
ATOM 576 N N . LEU A 1 75 ? 5.528 -7.664 -13.048 1.00 97.25 75 LEU A N 1
ATOM 577 C CA . LEU A 1 75 ? 6.602 -6.675 -13.140 1.00 97.25 75 LEU A CA 1
ATOM 578 C C . LEU A 1 75 ? 7.919 -7.141 -12.505 1.00 97.25 75 LEU A C 1
ATOM 580 O O . LEU A 1 75 ? 8.828 -6.325 -12.347 1.00 97.25 75 LEU A O 1
ATOM 584 N N . ALA A 1 76 ? 8.038 -8.414 -12.119 1.00 97.25 76 ALA A N 1
ATOM 585 C CA . ALA A 1 76 ? 9.204 -8.927 -11.409 1.00 97.25 76 ALA A CA 1
ATOM 586 C C . ALA A 1 76 ? 10.530 -8.573 -12.108 1.00 97.25 76 ALA A C 1
ATOM 588 O O . ALA A 1 76 ? 10.728 -8.862 -13.287 1.00 97.25 76 ALA A O 1
ATOM 589 N N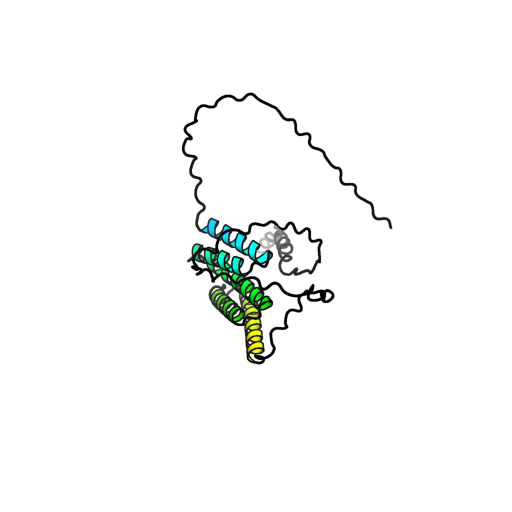 . GLY A 1 77 ? 11.446 -7.948 -11.361 1.00 95.12 77 GLY A N 1
ATOM 590 C CA . GLY A 1 77 ? 12.763 -7.539 -11.864 1.00 95.12 77 GLY A CA 1
ATOM 591 C C . GLY A 1 77 ? 12.787 -6.186 -12.584 1.00 95.12 77 GLY A C 1
ATOM 592 O O . GLY A 1 77 ? 13.846 -5.762 -13.043 1.00 95.12 77 GLY A O 1
ATOM 593 N N . THR A 1 78 ? 11.656 -5.483 -12.663 1.00 96.50 78 THR A N 1
ATOM 594 C CA . THR A 1 78 ? 11.584 -4.116 -13.201 1.00 96.50 78 THR A CA 1
ATOM 595 C C . THR A 1 78 ? 11.564 -3.080 -12.075 1.00 96.50 78 THR A C 1
ATOM 597 O O . THR A 1 78 ? 11.080 -3.347 -10.977 1.00 96.50 78 THR A O 1
ATOM 600 N N . ARG A 1 79 ? 12.020 -1.847 -12.347 1.00 94.31 79 ARG A N 1
ATOM 601 C CA . ARG A 1 79 ? 11.903 -0.734 -11.380 1.00 94.31 79 ARG A CA 1
ATOM 602 C C . ARG A 1 79 ? 10.439 -0.422 -11.046 1.00 94.31 79 ARG A C 1
ATOM 604 O O . ARG A 1 79 ? 10.128 -0.047 -9.919 1.00 94.31 79 ARG A O 1
ATOM 611 N N . SER A 1 80 ? 9.536 -0.608 -12.009 1.00 95.25 80 SER A N 1
ATOM 612 C CA . SER A 1 80 ? 8.102 -0.348 -11.847 1.00 95.25 80 SER A CA 1
ATOM 613 C C . SER A 1 80 ? 7.437 -1.252 -10.810 1.00 95.25 80 SER A C 1
ATOM 615 O O . SER A 1 80 ? 6.451 -0.835 -10.206 1.00 95.25 80 SER A O 1
ATOM 617 N N . GLN A 1 81 ? 7.992 -2.438 -10.543 1.00 97.38 81 GLN A N 1
ATOM 618 C CA . GLN A 1 81 ? 7.519 -3.355 -9.505 1.00 97.38 81 GLN A CA 1
ATOM 619 C C . GLN A 1 81 ? 7.332 -2.669 -8.142 1.00 97.38 81 GLN A C 1
ATOM 621 O O . GLN A 1 81 ? 6.313 -2.859 -7.477 1.00 97.38 81 GLN A O 1
ATOM 626 N N . PHE A 1 82 ? 8.281 -1.821 -7.740 1.0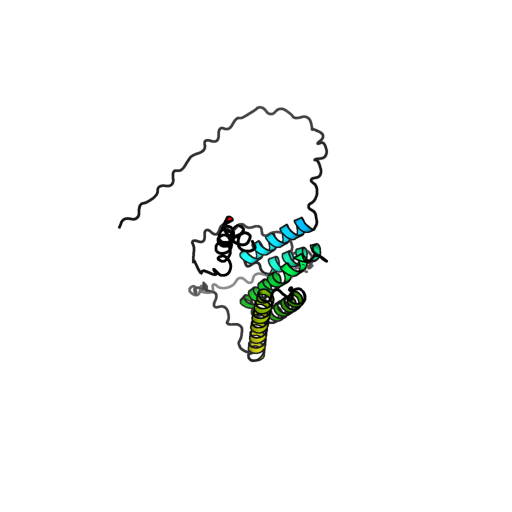0 97.25 82 PHE A N 1
ATOM 627 C CA . PHE A 1 82 ? 8.287 -1.199 -6.413 1.00 97.25 82 PHE A CA 1
ATOM 628 C C . PHE A 1 82 ? 7.243 -0.088 -6.267 1.00 97.25 82 PHE A C 1
ATOM 630 O O . PHE A 1 82 ? 6.819 0.201 -5.153 1.00 97.25 82 PHE A O 1
ATOM 637 N N . THR A 1 83 ? 6.736 0.463 -7.377 1.00 97.12 83 THR A N 1
ATOM 638 C CA . THR A 1 83 ? 5.677 1.493 -7.355 1.00 97.12 83 THR A CA 1
ATOM 639 C C . THR A 1 83 ? 4.328 0.966 -6.846 1.00 97.12 83 THR A C 1
ATOM 641 O O . THR A 1 83 ? 3.447 1.744 -6.484 1.00 97.12 83 THR A O 1
ATOM 644 N N . ILE A 1 84 ? 4.160 -0.360 -6.789 1.00 98.25 84 ILE A N 1
ATOM 645 C CA . ILE A 1 84 ? 2.936 -1.021 -6.323 1.00 98.25 84 ILE A CA 1
ATOM 646 C C . ILE A 1 84 ? 2.911 -1.180 -4.792 1.00 98.25 84 ILE A C 1
ATOM 648 O O . ILE A 1 84 ? 1.837 -1.147 -4.191 1.00 98.25 84 ILE A O 1
ATOM 652 N N . LEU A 1 85 ? 4.073 -1.298 -4.141 1.00 98.25 85 LEU A N 1
ATOM 653 C CA . LEU A 1 85 ? 4.185 -1.483 -2.687 1.00 98.25 85 LEU A CA 1
ATOM 654 C C . LEU A 1 85 ? 3.450 -0.403 -1.862 1.00 98.25 85 LEU A C 1
ATOM 656 O O . LEU A 1 85 ? 2.610 -0.782 -1.041 1.00 98.25 85 LEU A O 1
ATOM 660 N N . PRO A 1 86 ? 3.650 0.915 -2.092 1.00 98.31 86 PRO A N 1
ATOM 661 C CA . PRO A 1 86 ? 2.958 1.947 -1.313 1.00 98.31 86 PRO A CA 1
ATOM 662 C C . PRO A 1 86 ? 1.436 1.953 -1.529 1.00 98.31 86 PRO A C 1
ATOM 664 O O . PRO A 1 86 ? 0.694 2.384 -0.645 1.00 98.31 86 PRO A O 1
ATOM 667 N N . LYS A 1 87 ? 0.947 1.447 -2.672 1.00 98.31 87 LYS A N 1
ATOM 668 C CA . LYS A 1 87 ? -0.493 1.286 -2.932 1.00 98.31 87 LYS A CA 1
ATOM 669 C C . LYS A 1 87 ? -1.083 0.176 -2.066 1.00 98.31 87 LYS A C 1
ATOM 671 O O . LYS A 1 87 ? -2.081 0.401 -1.386 1.00 98.31 87 LYS A O 1
ATOM 676 N N . MET A 1 88 ? -0.438 -0.993 -2.041 1.00 98.56 88 MET A N 1
ATOM 677 C CA . MET A 1 88 ? -0.854 -2.114 -1.188 1.00 98.56 88 MET A CA 1
ATOM 678 C C . MET A 1 88 ? -0.805 -1.740 0.300 1.00 98.56 88 MET A C 1
ATOM 680 O O . MET A 1 88 ? -1.739 -2.065 1.032 1.00 98.56 88 MET A O 1
ATOM 684 N N . ALA A 1 89 ? 0.219 -0.992 0.732 1.00 98.62 89 ALA A N 1
ATOM 685 C CA . ALA A 1 89 ? 0.286 -0.455 2.092 1.00 98.62 89 ALA A CA 1
ATOM 686 C C . ALA A 1 89 ? -0.925 0.440 2.409 1.00 98.62 89 ALA A C 1
ATOM 688 O O . ALA A 1 89 ? -1.584 0.254 3.428 1.00 98.62 89 ALA A O 1
ATOM 689 N N . GLY A 1 90 ? -1.291 1.340 1.488 1.00 98.44 90 GLY A N 1
ATOM 690 C CA . GLY A 1 90 ? -2.484 2.179 1.623 1.00 98.44 90 GLY A CA 1
ATOM 691 C C . GLY A 1 90 ? -3.792 1.397 1.720 1.00 98.44 90 GLY A C 1
ATOM 692 O O . GLY A 1 90 ? -4.654 1.761 2.512 1.00 98.44 90 GLY A O 1
ATOM 693 N N . ALA A 1 91 ? -3.952 0.297 0.980 1.00 98.50 91 ALA A N 1
ATOM 694 C CA . ALA A 1 91 ? -5.132 -0.562 1.131 1.00 98.50 91 ALA A CA 1
ATOM 695 C C . ALA A 1 91 ? -5.187 -1.261 2.492 1.00 98.50 91 ALA A C 1
ATOM 697 O O . ALA A 1 91 ? -6.264 -1.346 3.078 1.00 98.50 91 ALA A O 1
ATOM 698 N N . HIS A 1 92 ? -4.050 -1.701 3.032 1.00 98.56 92 HIS A N 1
ATOM 699 C CA . HIS A 1 92 ? -4.004 -2.253 4.383 1.00 98.56 92 HIS A CA 1
ATOM 700 C C . HIS A 1 92 ? -4.342 -1.215 5.460 1.00 98.56 92 HIS A C 1
ATOM 702 O O . HIS A 1 92 ? -5.107 -1.522 6.369 1.00 98.56 92 HIS A O 1
ATOM 708 N N . GLU A 1 93 ? -3.875 0.027 5.330 1.00 98.31 93 GLU A N 1
ATOM 709 C CA . GLU A 1 93 ? -4.279 1.120 6.228 1.00 98.31 93 GLU A CA 1
ATOM 710 C C . GLU A 1 93 ? -5.796 1.355 6.212 1.00 98.31 93 GLU A C 1
ATOM 712 O O . GLU A 1 93 ? -6.408 1.562 7.260 1.00 98.31 93 GLU A O 1
ATOM 717 N N . GLN A 1 94 ? -6.426 1.283 5.034 1.00 98.31 94 GLN A N 1
ATOM 718 C CA . GLN A 1 94 ? -7.880 1.421 4.928 1.00 98.31 94 GLN A CA 1
ATOM 719 C C . GLN A 1 94 ? -8.636 0.218 5.508 1.00 98.31 94 GLN A C 1
ATOM 721 O O . GLN A 1 94 ? -9.685 0.411 6.120 1.00 98.31 94 GLN A O 1
ATOM 726 N N . LEU A 1 95 ? -8.117 -1.005 5.355 1.00 97.38 95 LEU A N 1
ATOM 727 C CA . LEU A 1 95 ? -8.697 -2.195 5.989 1.00 97.38 95 LEU A CA 1
ATOM 728 C C . LEU A 1 95 ? -8.644 -2.092 7.515 1.00 97.38 95 LEU A C 1
ATOM 730 O O . LEU A 1 95 ? -9.680 -2.225 8.161 1.00 97.38 95 LEU A O 1
ATOM 734 N N . TYR A 1 96 ? -7.494 -1.701 8.071 1.00 97.06 96 TYR A N 1
ATOM 735 C CA . TYR A 1 96 ? -7.361 -1.416 9.500 1.00 97.06 96 TYR A CA 1
ATOM 736 C C . TYR A 1 96 ? -8.359 -0.352 9.987 1.00 97.06 96 TYR A C 1
ATOM 738 O O . TYR A 1 96 ? -8.909 -0.447 11.086 1.00 97.06 96 TYR A O 1
ATOM 746 N N . ALA A 1 97 ? -8.624 0.676 9.179 1.00 95.75 97 ALA A N 1
ATOM 747 C CA . ALA A 1 97 ? -9.616 1.690 9.525 1.00 95.75 97 ALA A CA 1
ATOM 748 C C . ALA A 1 97 ? -11.054 1.130 9.603 1.00 95.75 97 ALA A C 1
ATOM 750 O O . ALA A 1 97 ? -11.906 1.757 10.234 1.00 95.75 97 ALA A O 1
ATOM 751 N N . ILE A 1 98 ? -11.332 -0.020 8.976 1.00 95.31 98 ILE A N 1
ATOM 752 C CA . ILE A 1 98 ? -12.642 -0.683 8.971 1.00 95.31 98 ILE A CA 1
ATOM 753 C C . ILE A 1 98 ? -12.774 -1.689 10.116 1.00 95.31 98 ILE A C 1
ATOM 755 O O . ILE A 1 98 ? -13.777 -1.655 10.831 1.00 95.31 98 ILE A O 1
ATOM 759 N N . ASP A 1 99 ? -11.820 -2.610 10.257 1.00 95.88 99 ASP A N 1
ATOM 760 C CA . ASP A 1 99 ? -11.924 -3.754 11.175 1.00 95.88 99 ASP A CA 1
ATOM 761 C C . ASP A 1 99 ? -11.077 -3.622 12.447 1.00 95.88 99 ASP A C 1
ATOM 763 O O . ASP A 1 99 ? -11.314 -4.346 13.416 1.00 95.88 99 ASP A O 1
ATOM 767 N N . HIS A 1 100 ? -10.148 -2.663 12.468 1.00 93.62 100 HIS A N 1
ATOM 768 C CA . HIS A 1 100 ? -9.165 -2.455 13.52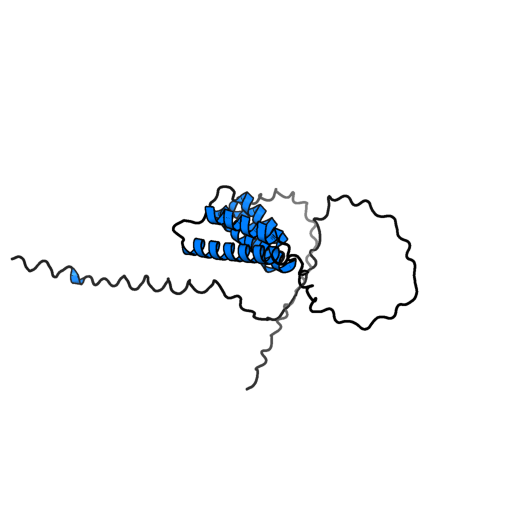6 1.00 93.62 100 HIS A CA 1
ATOM 769 C C . HIS A 1 100 ? -8.257 -3.668 13.801 1.00 93.62 100 HIS A C 1
ATOM 771 O O . HIS A 1 100 ? -7.729 -3.793 14.908 1.00 93.62 100 HIS A O 1
ATOM 777 N N . ASP A 1 101 ? -8.028 -4.534 12.808 1.00 95.50 101 ASP A N 1
ATOM 778 C CA . ASP A 1 101 ? -7.072 -5.637 12.915 1.00 95.50 101 ASP A CA 1
ATOM 779 C C . ASP A 1 101 ? -5.629 -5.119 12.801 1.00 95.50 101 ASP A C 1
ATOM 781 O O . ASP A 1 101 ? -5.177 -4.652 11.751 1.00 95.50 101 ASP A O 1
ATOM 785 N N . ILE A 1 102 ? -4.878 -5.241 13.896 1.00 96.44 102 ILE A N 1
ATOM 786 C CA . ILE A 1 102 ? -3.464 -4.856 14.009 1.00 96.44 102 ILE A CA 1
ATOM 787 C C . ILE A 1 102 ? -2.612 -5.514 12.913 1.00 96.44 102 ILE A C 1
ATOM 789 O O . ILE A 1 102 ? -1.677 -4.890 12.404 1.00 96.44 102 ILE A O 1
ATOM 793 N N . ALA A 1 103 ? -2.975 -6.719 12.464 1.00 97.19 103 ALA A N 1
ATOM 794 C CA . ALA A 1 103 ? -2.252 -7.412 11.406 1.00 97.19 103 ALA A CA 1
ATOM 795 C C . ALA A 1 103 ? -2.267 -6.643 10.070 1.00 97.19 103 ALA A C 1
ATOM 797 O O . ALA A 1 103 ? -1.453 -6.911 9.184 1.00 97.19 103 ALA A O 1
ATOM 798 N N . HIS A 1 104 ? -3.197 -5.709 9.857 1.00 98.00 104 HIS A N 1
ATOM 799 C CA . HIS A 1 104 ? -3.164 -4.825 8.694 1.00 98.00 104 HIS A CA 1
ATOM 800 C C . HIS A 1 104 ? -2.100 -3.730 8.815 1.00 98.00 104 HIS A C 1
ATOM 802 O O . HIS A 1 104 ? -1.388 -3.488 7.840 1.00 98.00 104 HIS A O 1
ATOM 808 N N . LEU A 1 105 ? -1.919 -3.134 9.996 1.00 98.12 105 LEU A N 1
ATOM 809 C CA . LEU A 1 105 ? -0.852 -2.155 10.232 1.00 98.12 105 LEU A CA 1
ATOM 810 C C . LEU A 1 105 ? 0.534 -2.783 10.069 1.00 98.12 105 LEU A C 1
ATOM 812 O O . LEU A 1 105 ? 1.384 -2.219 9.386 1.00 98.12 105 LEU A O 1
ATOM 816 N N . GLU A 1 106 ? 0.737 -3.982 10.619 1.00 98.19 106 GLU A N 1
ATOM 817 C CA . GLU A 1 106 ? 2.001 -4.719 10.486 1.00 98.19 106 GLU A CA 1
ATOM 818 C C . GLU A 1 106 ? 2.346 -4.997 9.015 1.00 98.19 106 GLU A C 1
ATOM 820 O O . GLU A 1 106 ? 3.481 -4.799 8.579 1.00 98.19 106 GLU A O 1
ATOM 825 N N . ARG A 1 107 ? 1.352 -5.412 8.214 1.00 98.56 107 ARG A N 1
ATOM 826 C CA . ARG A 1 107 ? 1.535 -5.640 6.771 1.00 98.56 107 ARG A CA 1
ATOM 827 C C . ARG A 1 107 ? 1.821 -4.345 6.016 1.00 98.56 107 ARG A C 1
ATOM 829 O O . ARG A 1 107 ? 2.665 -4.353 5.123 1.00 98.56 107 ARG A O 1
ATOM 836 N N . ALA A 1 108 ? 1.138 -3.249 6.352 1.00 98.50 108 ALA A N 1
ATOM 837 C CA . ALA A 1 108 ? 1.398 -1.945 5.749 1.00 98.50 108 ALA A CA 1
ATOM 838 C C . ALA A 1 108 ? 2.834 -1.478 6.034 1.00 98.50 108 ALA A C 1
ATOM 840 O O . ALA A 1 108 ? 3.533 -1.084 5.102 1.00 98.50 108 ALA A O 1
ATOM 841 N N . LEU A 1 109 ? 3.296 -1.605 7.283 1.00 98.50 109 LEU A N 1
ATOM 842 C CA . LEU A 1 109 ? 4.656 -1.246 7.681 1.00 98.50 109 LEU A CA 1
ATOM 843 C C . LEU A 1 109 ? 5.701 -2.074 6.921 1.00 98.50 109 LEU A C 1
ATOM 845 O O . LEU A 1 109 ? 6.584 -1.502 6.291 1.00 98.50 109 LEU A O 1
ATOM 849 N N . ALA A 1 110 ? 5.532 -3.399 6.857 1.00 98.50 110 ALA A N 1
ATOM 850 C CA . ALA A 1 110 ? 6.444 -4.276 6.119 1.00 98.50 110 ALA A CA 1
ATOM 851 C C . ALA A 1 110 ? 6.543 -3.926 4.619 1.00 98.50 110 ALA A C 1
ATOM 853 O O . ALA A 1 110 ? 7.617 -4.003 4.020 1.00 98.50 110 ALA A O 1
ATOM 854 N N . LEU A 1 111 ? 5.431 -3.521 3.994 1.00 98.56 111 LEU A N 1
ATOM 855 C CA . LEU A 1 111 ? 5.416 -3.075 2.597 1.00 98.56 111 LEU A CA 1
ATOM 856 C C . LEU A 1 111 ? 6.137 -1.734 2.406 1.00 98.56 111 LEU A C 1
ATOM 858 O O . LEU A 1 111 ? 6.822 -1.552 1.396 1.00 98.56 111 LEU A O 1
ATOM 862 N N . LEU A 1 112 ? 5.991 -0.801 3.351 1.00 98.50 112 LEU A N 1
ATOM 863 C CA . LEU A 1 112 ? 6.691 0.484 3.321 1.00 98.50 112 LEU A CA 1
ATOM 864 C C . LEU A 1 112 ? 8.189 0.320 3.597 1.00 98.50 112 LEU A C 1
ATOM 866 O O . LEU A 1 112 ? 8.973 0.962 2.908 1.00 98.50 112 LEU A O 1
ATOM 870 N N . ASP A 1 113 ? 8.587 -0.575 4.505 1.00 98.31 113 ASP A N 1
ATOM 871 C CA . ASP A 1 113 ? 9.991 -0.942 4.745 1.00 98.31 113 ASP A CA 1
ATOM 872 C C . ASP A 1 113 ? 10.635 -1.500 3.474 1.00 98.31 113 ASP A C 1
ATOM 874 O O . ASP A 1 113 ? 11.735 -1.104 3.081 1.00 98.31 113 ASP A O 1
ATOM 878 N N . GLN A 1 114 ? 9.923 -2.400 2.789 1.00 97.94 114 GLN A N 1
ATOM 879 C CA . GLN A 1 114 ? 10.380 -2.932 1.514 1.00 97.94 114 GLN A CA 1
ATOM 880 C C . GLN A 1 114 ? 10.506 -1.815 0.469 1.00 97.94 114 GLN A C 1
ATOM 882 O O . GLN A 1 114 ? 11.503 -1.768 -0.246 1.00 97.94 114 GLN A O 1
ATOM 887 N N . TYR A 1 115 ? 9.523 -0.915 0.372 1.00 98.12 115 TYR A N 1
ATOM 888 C CA . TYR A 1 115 ? 9.563 0.208 -0.568 1.00 98.12 115 TYR A CA 1
ATOM 889 C C . TYR A 1 115 ? 10.728 1.163 -0.284 1.00 98.12 115 TYR A C 1
ATOM 891 O O . TYR A 1 115 ? 11.412 1.554 -1.229 1.00 98.12 115 TYR A O 1
ATOM 899 N N . HIS A 1 116 ? 11.003 1.461 0.990 1.00 98.06 116 HIS A N 1
ATOM 900 C CA . HIS A 1 116 ? 12.085 2.344 1.426 1.00 98.06 116 HIS A CA 1
ATOM 901 C C . HIS A 1 116 ? 13.441 1.927 0.843 1.00 98.06 116 HIS A C 1
ATOM 903 O O . HIS A 1 116 ? 14.171 2.754 0.302 1.00 98.06 116 HIS A O 1
ATOM 909 N N . GLY A 1 117 ? 13.741 0.622 0.846 1.00 97.69 117 GLY A N 1
ATOM 910 C CA . GLY A 1 117 ? 14.977 0.073 0.275 1.00 97.69 117 GLY A CA 1
ATOM 911 C C . GLY A 1 117 ? 15.142 0.259 -1.242 1.00 97.69 117 GLY A C 1
ATOM 912 O O . GLY A 1 117 ? 16.212 -0.030 -1.778 1.00 97.69 117 GLY A O 1
ATOM 913 N N . HIS A 1 118 ? 14.105 0.729 -1.941 1.00 97.38 118 HIS A N 1
ATOM 914 C CA . HIS A 1 118 ? 14.093 0.956 -3.387 1.00 97.38 118 HIS A CA 1
ATOM 915 C C . HIS A 1 118 ? 13.890 2.425 -3.790 1.00 97.38 118 HIS A C 1
ATOM 917 O O . HIS A 1 118 ? 13.875 2.715 -4.993 1.00 97.38 118 HIS A O 1
ATOM 923 N N . ILE A 1 119 ? 13.744 3.345 -2.830 1.00 97.69 119 ILE A N 1
ATOM 924 C CA . ILE A 1 119 ? 13.691 4.787 -3.106 1.00 97.69 119 ILE A CA 1
ATOM 925 C C . ILE A 1 119 ? 15.097 5.270 -3.498 1.00 97.69 119 ILE A C 1
ATOM 927 O O . ILE A 1 119 ? 16.107 4.791 -2.982 1.00 97.69 119 ILE A O 1
ATOM 931 N N . ASP A 1 120 ? 15.171 6.193 -4.459 1.00 97.31 120 ASP A N 1
ATOM 932 C CA . ASP A 1 120 ? 16.437 6.816 -4.846 1.00 97.31 120 ASP A CA 1
ATOM 933 C C . ASP A 1 120 ? 16.961 7.672 -3.678 1.00 97.31 120 ASP A C 1
ATOM 935 O O . ASP A 1 120 ? 16.236 8.557 -3.228 1.00 97.31 120 ASP A O 1
ATOM 939 N N . PRO A 1 121 ? 18.202 7.479 -3.193 1.00 97.75 121 PRO A N 1
ATOM 940 C CA . PRO A 1 121 ? 18.744 8.279 -2.095 1.00 97.75 121 PRO A CA 1
ATOM 941 C C . PRO A 1 121 ? 18.780 9.789 -2.367 1.00 97.75 121 PRO A C 1
ATOM 943 O O . PRO A 1 121 ? 18.900 10.577 -1.432 1.00 97.75 121 PRO A O 1
ATOM 946 N N . SER A 1 122 ? 18.717 10.216 -3.631 1.00 98.06 122 SER A N 1
ATOM 947 C CA . SER A 1 122 ? 18.627 11.634 -3.998 1.00 98.06 122 SER A CA 1
ATOM 948 C C . SER A 1 122 ? 17.207 12.209 -3.902 1.00 98.06 122 SER A C 1
ATOM 950 O O . SER A 1 122 ? 17.057 13.426 -3.795 1.00 98.06 122 SER A O 1
ATOM 952 N N . ASP A 1 123 ? 16.179 11.359 -3.873 1.00 98.00 123 ASP A N 1
ATOM 953 C CA . ASP A 1 123 ? 14.769 11.731 -3.739 1.00 98.00 123 ASP A CA 1
ATOM 954 C C . ASP A 1 123 ? 14.391 11.868 -2.254 1.00 98.00 123 ASP A C 1
ATOM 956 O O . ASP A 1 123 ? 13.734 11.022 -1.644 1.00 98.00 123 ASP A O 1
ATOM 960 N N . GLN A 1 124 ? 14.893 12.944 -1.645 1.00 98.19 124 GLN A N 1
ATOM 961 C CA . GLN A 1 124 ? 14.714 13.230 -0.218 1.00 98.19 124 GLN A CA 1
ATOM 962 C C . GLN A 1 124 ? 13.246 13.457 0.167 1.00 98.19 124 GLN A C 1
ATOM 964 O O . GLN A 1 124 ? 12.866 13.170 1.301 1.00 98.19 124 GLN A O 1
ATOM 969 N N . GLU A 1 125 ? 12.428 13.948 -0.765 1.00 97.81 125 GLU A N 1
ATOM 970 C CA . GLU A 1 125 ? 10.993 14.154 -0.558 1.00 97.81 125 GLU A CA 1
ATOM 971 C C . GLU A 1 125 ? 10.296 12.807 -0.351 1.00 97.81 125 GLU A C 1
ATOM 973 O O . GLU A 1 125 ? 9.718 12.578 0.710 1.00 97.81 125 GLU A O 1
ATOM 978 N N . THR A 1 126 ? 10.461 11.870 -1.290 1.00 97.00 126 THR A N 1
ATOM 979 C CA . THR A 1 126 ? 9.830 10.546 -1.197 1.00 97.00 126 THR A CA 1
ATOM 980 C C . THR A 1 126 ? 10.330 9.750 0.014 1.00 97.00 126 THR A C 1
ATOM 982 O O . THR A 1 126 ? 9.546 9.047 0.655 1.00 97.00 126 THR A O 1
ATOM 985 N N . LEU A 1 127 ? 11.621 9.860 0.358 1.00 98.12 127 LEU A N 1
ATOM 986 C CA . LEU A 1 127 ? 12.171 9.254 1.578 1.00 98.12 127 LEU A CA 1
ATOM 987 C C . LEU A 1 127 ? 11.492 9.801 2.837 1.00 98.12 127 LEU A C 1
ATOM 989 O O . LEU A 1 127 ? 11.032 9.022 3.668 1.00 98.12 127 LEU A O 1
ATOM 993 N N . THR A 1 128 ? 11.393 11.127 2.947 1.00 98.25 128 THR A N 1
ATOM 994 C CA . THR A 1 128 ? 10.794 11.788 4.112 1.00 98.25 128 THR A CA 1
ATOM 995 C C . THR A 1 128 ? 9.317 11.426 4.249 1.00 98.25 128 THR A C 1
ATOM 997 O O . THR A 1 128 ? 8.891 11.020 5.326 1.00 98.25 128 THR A O 1
ATOM 1000 N N . GLU A 1 129 ? 8.543 11.487 3.160 1.00 97.94 129 GLU A N 1
ATOM 1001 C CA . GLU A 1 129 ? 7.128 11.091 3.169 1.00 97.94 129 GLU A CA 1
ATOM 1002 C C . GLU A 1 129 ? 6.942 9.627 3.592 1.00 97.94 129 GLU A C 1
ATOM 1004 O O . GLU A 1 129 ? 6.028 9.292 4.351 1.00 97.94 129 GLU A O 1
ATOM 1009 N N . ASN A 1 130 ? 7.810 8.733 3.107 1.00 98.00 130 ASN A N 1
ATOM 1010 C CA . ASN A 1 130 ? 7.771 7.328 3.483 1.00 98.00 130 ASN A CA 1
ATOM 1011 C C . ASN A 1 130 ? 8.088 7.127 4.973 1.00 98.00 130 ASN A C 1
ATOM 1013 O O . ASN A 1 130 ? 7.363 6.389 5.640 1.00 98.00 130 ASN A O 1
ATOM 1017 N N . ASP A 1 131 ? 9.113 7.797 5.498 1.00 98.44 131 ASP A N 1
ATOM 1018 C CA . ASP A 1 131 ? 9.513 7.692 6.903 1.00 98.44 131 ASP A CA 1
ATOM 1019 C C . ASP A 1 131 ? 8.468 8.279 7.856 1.00 98.44 131 ASP A C 1
ATOM 1021 O O . ASP A 1 131 ? 8.128 7.648 8.859 1.00 98.44 131 ASP A O 1
ATOM 1025 N N . GLU A 1 132 ? 7.885 9.434 7.527 1.00 98.19 132 GLU A N 1
ATOM 1026 C CA . GLU A 1 132 ? 6.784 10.021 8.299 1.00 98.19 132 GLU A CA 1
ATOM 1027 C C . GLU A 1 132 ? 5.581 9.078 8.353 1.00 98.19 132 GLU A C 1
ATOM 1029 O O . GLU A 1 132 ? 4.997 8.852 9.419 1.00 98.19 132 GLU A O 1
ATOM 1034 N N . ARG A 1 133 ? 5.233 8.480 7.209 1.00 98.38 133 ARG A N 1
ATOM 1035 C CA . ARG A 1 133 ? 4.135 7.521 7.122 1.00 98.38 133 ARG A CA 1
ATOM 1036 C C . ARG A 1 133 ? 4.415 6.261 7.941 1.00 98.38 133 ARG A C 1
ATOM 1038 O O . ARG A 1 133 ? 3.526 5.815 8.661 1.00 98.38 133 ARG A O 1
ATOM 1045 N N . ARG A 1 134 ? 5.628 5.703 7.873 1.00 98.38 134 ARG A N 1
ATOM 1046 C CA . ARG A 1 134 ? 6.046 4.539 8.681 1.00 98.38 134 ARG A CA 1
ATOM 1047 C C . ARG A 1 134 ? 5.948 4.842 10.173 1.00 98.38 134 ARG A C 1
ATOM 1049 O O . ARG A 1 134 ? 5.274 4.115 10.898 1.00 98.38 134 ARG A O 1
ATOM 1056 N N . HIS A 1 135 ? 6.516 5.964 10.605 1.00 98.50 135 HIS A N 1
ATOM 1057 C CA . HIS A 1 135 ? 6.483 6.394 11.999 1.00 98.50 135 HIS A CA 1
ATOM 1058 C C . HIS A 1 135 ? 5.049 6.605 12.515 1.00 98.50 135 HIS A C 1
ATOM 1060 O O . HIS A 1 135 ? 4.739 6.246 13.651 1.00 98.50 135 HIS A O 1
ATOM 1066 N N . ALA A 1 136 ? 4.134 7.121 11.687 1.00 98.12 136 ALA A N 1
ATOM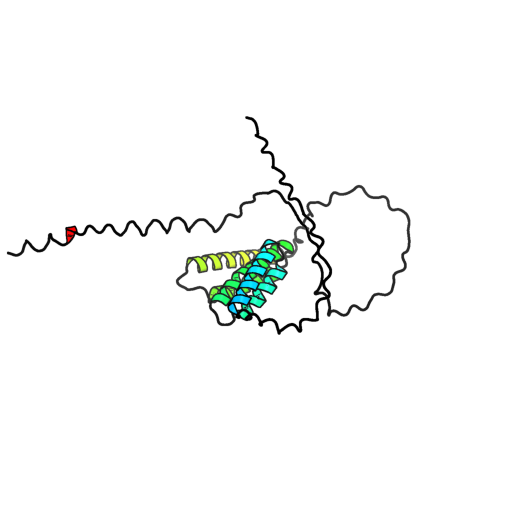 1067 C CA . ALA A 1 136 ? 2.723 7.235 12.058 1.00 98.12 136 ALA A CA 1
ATOM 1068 C C . ALA A 1 136 ? 2.062 5.864 12.315 1.00 98.12 136 ALA A C 1
ATOM 1070 O O . ALA A 1 136 ? 1.294 5.722 13.269 1.00 98.12 136 ALA A O 1
ATOM 1071 N N . LEU A 1 137 ? 2.372 4.844 11.504 1.00 97.75 137 LEU A N 1
ATOM 1072 C CA . LEU A 1 137 ? 1.862 3.483 11.712 1.00 97.75 137 LEU A CA 1
ATOM 1073 C C . LEU A 1 137 ? 2.469 2.825 12.956 1.00 97.75 137 LEU A C 1
ATOM 1075 O O . LEU A 1 137 ? 1.751 2.160 13.698 1.00 97.75 137 LEU A O 1
ATOM 1079 N N . GLU A 1 138 ? 3.759 3.037 13.213 1.00 98.25 138 GLU A N 1
ATOM 1080 C CA . GLU A 1 138 ? 4.437 2.550 14.422 1.00 98.25 138 GLU A CA 1
ATOM 1081 C C . GLU A 1 138 ? 3.835 3.154 15.696 1.00 98.25 138 GLU A C 1
ATOM 1083 O O . GLU A 1 138 ? 3.572 2.436 16.661 1.00 98.25 138 GLU A O 1
ATOM 1088 N N . GLN A 1 139 ? 3.540 4.458 15.695 1.00 97.88 139 GLN A N 1
ATOM 1089 C CA . GLN A 1 139 ? 2.853 5.104 16.815 1.00 97.88 139 GLN A CA 1
ATOM 1090 C C . GLN A 1 139 ? 1.455 4.531 17.045 1.00 97.88 139 GLN A C 1
ATOM 1092 O O . GLN A 1 139 ? 1.051 4.325 18.190 1.00 97.88 139 GLN A O 1
ATOM 1097 N N . GLU A 1 140 ? 0.707 4.271 15.973 1.00 96.50 140 GLU A N 1
ATOM 1098 C CA . GLU A 1 140 ? -0.622 3.672 16.070 1.00 96.50 140 GLU A CA 1
ATOM 1099 C C . GLU A 1 140 ? -0.557 2.228 16.599 1.00 96.50 140 GLU A C 1
ATOM 1101 O O . GLU A 1 140 ? -1.374 1.850 17.444 1.00 96.50 140 GLU A O 1
ATOM 1106 N N . LEU A 1 141 ? 0.440 1.444 16.173 1.00 96.62 141 LEU A N 1
ATOM 1107 C CA . LEU A 1 141 ? 0.727 0.112 16.713 1.00 96.62 141 LEU A CA 1
ATOM 1108 C C . LEU A 1 141 ? 1.027 0.164 18.216 1.00 96.62 141 LEU A C 1
ATOM 1110 O O . LEU A 1 141 ? 0.386 -0.546 18.991 1.00 96.62 141 LEU A O 1
ATOM 1114 N N . GLU A 1 142 ? 1.940 1.038 18.643 1.00 96.88 142 GLU A N 1
ATOM 1115 C CA . GLU A 1 142 ? 2.307 1.212 20.055 1.00 96.88 142 GLU A CA 1
ATOM 1116 C C . GLU A 1 142 ? 1.102 1.656 20.899 1.00 96.88 142 GLU A C 1
ATOM 1118 O O . GLU A 1 142 ? 0.855 1.142 21.996 1.00 96.88 142 GLU A O 1
ATOM 1123 N N . ARG A 1 143 ? 0.282 2.569 20.361 1.00 95.69 143 ARG A N 1
ATOM 1124 C CA . ARG A 1 143 ? -0.953 3.029 21.006 1.00 95.69 143 ARG A CA 1
ATOM 1125 C C . ARG A 1 143 ? -1.923 1.873 21.246 1.00 95.69 143 ARG A C 1
ATOM 1127 O O . ARG A 1 143 ? -2.511 1.798 22.326 1.00 95.69 143 ARG A O 1
ATOM 1134 N N . ARG A 1 144 ? -2.096 0.977 20.268 1.00 93.69 144 ARG A N 1
ATOM 1135 C CA . ARG A 1 144 ? -2.956 -0.213 20.395 1.00 93.69 144 ARG A CA 1
ATOM 1136 C C . ARG A 1 144 ? -2.372 -1.258 21.334 1.00 93.69 144 ARG A C 1
ATOM 1138 O O . ARG A 1 144 ? -3.121 -1.819 22.128 1.00 93.69 144 ARG A O 1
ATOM 1145 N N . ALA A 1 145 ? -1.058 -1.463 21.307 1.00 93.44 145 ALA A N 1
ATOM 1146 C CA . ALA A 1 145 ? -0.374 -2.348 22.246 1.00 93.44 145 ALA A CA 1
ATOM 1147 C C . ALA A 1 145 ? -0.534 -1.872 23.702 1.00 93.44 145 ALA A C 1
ATOM 1149 O O . ALA A 1 145 ? -0.729 -2.684 24.605 1.00 93.44 145 ALA A O 1
ATOM 1150 N N . SER A 1 146 ? -0.529 -0.554 23.923 1.00 95.12 146 SER A N 1
ATOM 1151 C CA . SER A 1 146 ? -0.752 0.064 25.236 1.00 95.12 146 SER A CA 1
ATOM 1152 C C . SER A 1 146 ? -2.221 0.075 25.688 1.00 95.12 146 SER A C 1
ATOM 1154 O O . SER A 1 146 ? -2.494 0.281 26.871 1.00 95.12 146 SER A O 1
ATOM 1156 N N . GLN A 1 147 ? -3.180 -0.127 24.776 1.00 91.94 147 GLN A N 1
ATOM 1157 C CA . GLN A 1 147 ? -4.626 -0.096 25.049 1.00 91.94 147 GLN A CA 1
ATOM 1158 C C . GLN A 1 147 ? -5.339 -1.345 24.488 1.00 91.94 147 GLN A C 1
ATOM 1160 O O . GLN A 1 147 ? -6.219 -1.220 23.634 1.00 91.94 147 GLN A O 1
ATOM 1165 N N . PRO A 1 148 ? -4.987 -2.557 24.959 1.00 81.94 148 PRO A N 1
ATOM 1166 C CA . PRO A 1 148 ? -5.491 -3.811 24.391 1.00 81.94 148 PRO A CA 1
ATOM 1167 C C . PRO A 1 148 ? -6.995 -4.042 24.624 1.00 81.94 148 PRO A C 1
ATOM 1169 O O . PRO A 1 148 ? -7.617 -4.800 23.884 1.00 81.94 148 PRO A O 1
ATOM 1172 N N . ASP A 1 149 ? -7.581 -3.384 25.630 1.00 72.62 149 ASP A N 1
ATOM 1173 C CA . ASP A 1 149 ? -8.931 -3.673 26.131 1.00 72.62 149 ASP A CA 1
ATOM 1174 C C . ASP A 1 149 ? -10.006 -2.672 25.698 1.00 72.62 149 ASP A C 1
ATOM 1176 O O . ASP A 1 149 ? -11.148 -2.796 26.141 1.00 72.62 149 ASP A O 1
ATOM 1180 N N . GLU A 1 150 ? -9.699 -1.673 24.863 1.00 70.81 150 GLU A N 1
ATOM 1181 C CA . GLU A 1 150 ? -10.766 -0.833 24.321 1.00 70.81 150 GLU A CA 1
ATOM 1182 C C . GLU A 1 150 ? -11.408 -1.594 23.151 1.00 70.81 150 GLU A C 1
ATOM 1184 O O . GLU A 1 150 ? -10.799 -1.672 22.076 1.00 70.81 150 GLU A O 1
ATOM 1189 N N . PRO A 1 151 ? -12.596 -2.221 23.337 1.00 66.06 151 PRO A N 1
ATOM 1190 C CA . PRO A 1 151 ? -13.243 -2.927 22.246 1.00 66.06 151 PRO A CA 1
ATOM 1191 C C . PRO A 1 151 ? -13.373 -1.942 21.085 1.00 66.06 151 PRO A C 1
ATOM 1193 O O . PRO A 1 151 ? -13.737 -0.785 21.335 1.00 66.06 151 PRO A O 1
ATOM 1196 N N . PRO A 1 152 ? -13.061 -2.366 19.842 1.00 65.00 152 PRO A N 1
ATOM 1197 C CA . PRO A 1 152 ? -13.136 -1.490 18.684 1.00 65.00 152 PRO A CA 1
ATOM 1198 C C . PRO A 1 152 ? -14.465 -0.747 18.760 1.00 65.00 152 PRO A C 1
ATOM 1200 O O . PRO A 1 152 ? -15.482 -1.415 19.008 1.00 65.00 152 PRO A O 1
ATOM 1203 N N . PRO A 1 153 ? -14.462 0.601 18.665 1.00 64.19 153 PRO A N 1
ATOM 1204 C CA . PRO A 1 153 ? -15.656 1.403 18.869 1.00 64.19 153 PRO A CA 1
ATOM 1205 C C . PRO A 1 153 ? -16.722 0.779 17.995 1.00 64.19 153 PRO A C 1
ATOM 1207 O O . PRO A 1 153 ? -16.587 0.779 16.774 1.00 64.19 153 PRO A O 1
ATOM 1210 N N . THR A 1 154 ? -17.699 0.118 18.626 1.00 67.50 154 THR A N 1
ATOM 1211 C CA . THR A 1 154 ? -18.650 -0.713 17.897 1.00 67.50 154 THR A CA 1
ATOM 1212 C C . THR A 1 154 ? -19.324 0.240 16.946 1.00 67.50 154 THR A C 1
ATOM 1214 O O . THR A 1 154 ? -20.053 1.112 17.416 1.00 67.50 154 THR A O 1
ATOM 1217 N N . ALA A 1 155 ? -18.980 0.157 15.657 1.00 58.38 155 ALA A N 1
ATOM 1218 C CA . ALA A 1 155 ? -19.359 1.162 14.687 1.00 58.38 155 ALA A CA 1
ATOM 1219 C C . ALA A 1 155 ? -20.876 1.277 14.768 1.00 58.38 155 ALA A C 1
ATOM 1221 O O . ALA A 1 155 ? -21.599 0.360 14.368 1.00 58.38 155 ALA A O 1
ATOM 1222 N N . VAL A 1 156 ? -21.356 2.354 15.399 1.00 54.31 156 VAL A N 1
ATOM 1223 C CA . VAL A 1 156 ? -22.777 2.587 15.616 1.00 54.31 156 VAL A CA 1
ATOM 1224 C C . VAL A 1 156 ? -23.319 2.809 14.224 1.00 54.31 156 VAL A C 1
ATOM 1226 O O . VAL A 1 156 ? -23.180 3.892 13.663 1.00 54.31 156 VAL A O 1
ATOM 1229 N N . ARG A 1 157 ? -23.820 1.729 13.622 1.00 54.06 157 ARG A N 1
ATOM 1230 C CA . ARG A 1 157 ? -24.163 1.658 12.208 1.00 54.06 157 ARG A CA 1
ATOM 1231 C C . ARG A 1 157 ? -25.147 2.802 11.929 1.00 54.06 157 ARG A C 1
ATOM 1233 O O . ARG A 1 157 ? -26.281 2.729 12.421 1.00 54.06 157 ARG A O 1
ATOM 1240 N N . PRO A 1 158 ? -24.750 3.873 11.207 1.00 49.38 158 PRO A N 1
ATOM 1241 C CA . PRO A 1 158 ? -25.580 5.061 11.047 1.00 49.38 158 PRO A CA 1
ATOM 1242 C C . PRO A 1 158 ? -26.761 4.682 10.157 1.00 49.38 158 PRO A C 1
ATOM 1244 O O . PRO A 1 158 ? -26.650 4.627 8.938 1.00 49.38 158 PRO A O 1
ATOM 1247 N N . GLY A 1 159 ? -27.878 4.292 10.767 1.00 53.00 159 GLY A N 1
ATOM 1248 C CA . GLY A 1 159 ? -29.020 3.755 10.028 1.00 53.00 159 GLY A CA 1
ATOM 1249 C C . GLY A 1 159 ? -29.806 2.655 10.728 1.00 53.00 159 GLY A C 1
ATOM 1250 O O . GLY A 1 159 ? -30.900 2.342 10.258 1.00 53.00 159 GLY A O 1
ATOM 1251 N N . GLN A 1 160 ? -29.347 2.108 11.861 1.00 47.47 160 GLN A N 1
ATOM 1252 C CA . GLN A 1 160 ? -30.208 1.251 12.680 1.00 47.47 160 GLN A CA 1
ATOM 1253 C C . GLN A 1 160 ? -31.209 2.123 13.450 1.00 47.47 160 GLN A C 1
ATOM 1255 O O . GLN A 1 160 ? -31.109 2.336 14.653 1.00 47.47 160 GLN A O 1
ATOM 1260 N N . LYS A 1 161 ? -32.193 2.662 12.719 1.00 50.84 161 LYS A N 1
ATOM 1261 C CA . LYS A 1 161 ? -33.442 3.139 13.305 1.00 50.84 161 LYS A CA 1
ATOM 1262 C C . LYS A 1 161 ? -33.988 1.975 14.118 1.00 50.84 161 LYS A C 1
ATOM 1264 O O . LYS A 1 161 ? -34.351 0.949 13.544 1.00 50.84 161 LYS A O 1
ATOM 1269 N N . SER A 1 162 ? -34.019 2.136 15.433 1.00 53.16 162 SER A N 1
ATOM 1270 C CA . SER A 1 162 ? -34.750 1.296 16.371 1.00 53.16 162 SER A CA 1
ATOM 1271 C C . SER A 1 162 ? -36.219 1.282 15.945 1.00 53.16 162 SER A C 1
ATOM 1273 O O . SER A 1 162 ? -37.024 2.101 16.381 1.00 53.16 162 SER A O 1
ATOM 1275 N N . GLY A 1 163 ? -36.553 0.413 14.993 1.00 57.34 163 GLY A N 1
ATOM 1276 C CA . GLY A 1 163 ? -37.921 0.199 14.562 1.00 57.34 163 GLY A CA 1
ATOM 1277 C C . GLY A 1 163 ? -38.731 -0.303 15.757 1.00 57.34 163 GLY A C 1
ATOM 1278 O O . GLY A 1 163 ? -38.203 -1.066 16.571 1.00 57.34 163 GLY A O 1
ATOM 1279 N N . PRO A 1 164 ? -39.992 0.127 15.907 1.00 58.50 164 PRO A N 1
ATOM 1280 C CA . PRO A 1 164 ? -40.833 -0.308 17.007 1.00 58.50 164 PRO A CA 1
ATOM 1281 C C . PRO A 1 164 ? -40.950 -1.832 16.994 1.00 58.50 164 PRO A C 1
ATOM 1283 O O . PRO A 1 164 ? -41.443 -2.426 16.039 1.00 58.50 164 PRO A O 1
ATOM 1286 N N . ARG A 1 165 ? -40.456 -2.423 18.085 1.00 55.16 165 ARG A N 1
ATOM 1287 C CA . ARG A 1 165 ? -40.677 -3.776 18.607 1.00 55.16 165 ARG A CA 1
ATOM 1288 C C . ARG A 1 165 ? -41.899 -4.446 17.957 1.00 55.16 165 ARG A C 1
ATOM 1290 O O . ARG A 1 165 ? -43.026 -4.281 18.425 1.00 55.16 165 ARG A O 1
ATOM 1297 N N . GLN A 1 166 ? -41.679 -5.189 16.869 1.00 52.84 166 GLN A N 1
ATOM 1298 C CA . GLN A 1 166 ? -42.694 -6.093 16.337 1.00 52.84 166 GLN A CA 1
ATOM 1299 C C . GLN A 1 166 ? -42.974 -7.124 17.427 1.00 52.84 166 GLN A C 1
ATOM 1301 O O . GLN A 1 166 ? -42.086 -7.863 17.847 1.00 52.84 166 GLN A O 1
ATOM 1306 N N . ARG A 1 167 ? -44.209 -7.098 17.935 1.00 55.50 167 ARG A N 1
ATOM 1307 C CA . ARG A 1 167 ? -44.744 -8.099 18.853 1.00 55.50 167 ARG A CA 1
ATOM 1308 C C . ARG A 1 167 ? -44.507 -9.486 18.268 1.00 55.50 167 ARG A C 1
ATOM 1310 O O . ARG A 1 167 ? -44.958 -9.782 1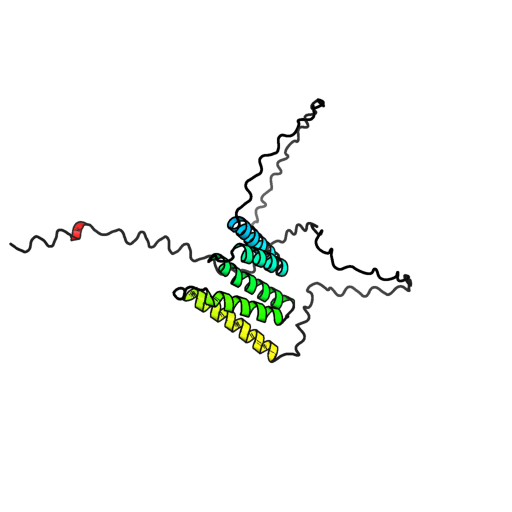7.164 1.00 55.50 167 ARG A O 1
ATOM 1317 N N . GLU A 1 168 ? -43.831 -10.312 19.052 1.00 54.31 168 GLU A N 1
ATOM 1318 C CA . GLU A 1 168 ? -43.697 -11.746 18.851 1.00 54.31 168 GLU A CA 1
ATOM 1319 C C . GLU A 1 168 ? -45.086 -12.377 18.676 1.00 54.31 168 GLU A C 1
ATOM 1321 O O . GLU A 1 168 ? -45.927 -12.346 19.576 1.00 54.31 168 GLU A O 1
ATOM 1326 N N . GLY A 1 169 ? -45.331 -12.936 17.492 1.00 66.12 169 GLY A N 1
ATOM 1327 C CA . GLY A 1 169 ? -46.389 -13.917 17.280 1.00 66.12 169 GLY A CA 1
ATOM 1328 C C . GLY A 1 169 ? -45.892 -15.320 17.663 1.00 66.12 169 GLY A C 1
ATOM 1329 O O . GLY A 1 169 ? -44.698 -15.606 17.539 1.00 66.12 169 GLY A O 1
ATOM 1330 N N . PRO A 1 170 ? -46.771 -16.223 18.127 1.00 64.31 170 PRO A N 1
ATOM 1331 C CA . PRO A 1 170 ? -46.364 -17.552 18.555 1.00 64.31 170 PRO A CA 1
ATOM 1332 C C . PRO A 1 170 ? -46.022 -18.468 17.368 1.00 64.31 170 PRO A C 1
ATOM 1334 O O . PRO A 1 170 ? -46.856 -18.744 16.515 1.00 64.31 170 PRO A O 1
ATOM 1337 N N . ARG A 1 171 ? -44.792 -18.996 17.418 1.00 63.00 171 ARG A N 1
ATOM 1338 C CA . ARG A 1 171 ? -44.326 -20.335 17.001 1.00 63.00 171 ARG A CA 1
ATOM 1339 C C . ARG A 1 171 ? -44.752 -20.884 15.627 1.00 63.00 171 ARG A C 1
ATOM 1341 O O . ARG A 1 171 ? -45.862 -21.377 15.454 1.00 63.00 171 ARG A O 1
ATOM 1348 N N . ARG A 1 172 ? -43.739 -21.160 14.800 1.00 61.91 172 ARG A N 1
ATOM 1349 C CA . ARG A 1 172 ? -43.658 -22.423 14.049 1.00 61.91 172 ARG A CA 1
ATOM 1350 C C . ARG A 1 172 ? -42.268 -23.022 14.263 1.00 61.91 172 ARG A C 1
ATOM 1352 O O . ARG A 1 172 ? -41.269 -22.384 13.958 1.00 61.91 172 ARG A O 1
ATOM 1359 N N . ARG A 1 173 ? -42.195 -24.214 14.867 1.00 58.78 173 ARG A N 1
ATOM 1360 C CA . ARG A 1 173 ? -40.970 -25.029 14.860 1.00 58.78 173 ARG A CA 1
ATOM 1361 C C . ARG A 1 173 ? -40.771 -25.497 13.419 1.00 58.78 173 ARG A C 1
ATOM 1363 O O . ARG A 1 173 ? -41.402 -26.466 13.007 1.00 58.78 173 ARG A O 1
ATOM 1370 N N . GLU A 1 174 ? -39.954 -24.775 12.667 1.00 64.50 174 GLU A N 1
ATOM 1371 C CA . GLU A 1 174 ? -39.437 -25.223 11.376 1.00 64.50 174 GLU A CA 1
ATOM 1372 C C . GLU A 1 174 ? -38.439 -26.362 11.655 1.00 64.50 174 GLU A C 1
ATOM 1374 O O . GLU A 1 174 ? -37.508 -26.207 12.450 1.00 64.50 174 GLU A O 1
ATOM 1379 N N . GLN A 1 175 ? -38.685 -27.539 11.082 1.00 59.94 175 GLN A N 1
ATOM 1380 C CA . GLN A 1 175 ? -37.768 -28.677 11.126 1.00 59.94 175 GLN A CA 1
ATOM 1381 C C . GLN A 1 175 ? -36.423 -28.282 10.512 1.00 59.94 175 GLN A C 1
ATOM 1383 O O . GLN A 1 175 ? -36.378 -27.751 9.408 1.00 59.94 175 GLN A O 1
ATOM 1388 N N . VAL A 1 176 ? -35.335 -28.572 11.224 1.00 69.25 176 VAL A N 1
ATOM 1389 C CA . VAL A 1 176 ? -33.960 -28.356 10.766 1.00 69.25 176 VAL A CA 1
ATOM 1390 C C . VAL A 1 176 ? -33.577 -29.500 9.814 1.00 69.25 176 VAL A C 1
ATOM 1392 O O . VAL A 1 176 ? -33.489 -30.641 10.277 1.00 69.25 176 VAL A O 1
ATOM 1395 N N . PRO A 1 177 ? -33.362 -29.259 8.506 1.00 76.12 177 PRO A N 1
ATOM 1396 C CA . PRO A 1 177 ? -32.743 -30.251 7.634 1.00 76.12 177 PRO A CA 1
ATOM 1397 C C . PRO A 1 177 ? -31.259 -30.446 8.011 1.00 76.12 177 PRO A C 1
ATOM 1399 O O . PRO A 1 177 ? -30.630 -29.513 8.518 1.00 76.12 177 PRO A O 1
ATOM 1402 N N . PRO A 1 178 ? -30.683 -31.643 7.787 1.00 76.56 178 PRO A N 1
ATOM 1403 C CA . PRO A 1 178 ? -29.289 -31.930 8.118 1.00 76.56 178 PRO A CA 1
ATOM 1404 C C . PRO A 1 178 ? -28.323 -30.998 7.365 1.00 76.56 178 PRO A C 1
ATOM 1406 O O . PRO A 1 178 ? -28.621 -30.587 6.239 1.00 76.56 178 PRO A O 1
ATOM 1409 N N . PRO A 1 179 ? -27.162 -30.663 7.959 1.00 72.31 179 PRO A N 1
ATOM 1410 C CA . PRO A 1 179 ? -26.223 -29.729 7.358 1.00 72.31 179 PRO A CA 1
ATOM 1411 C C . PRO A 1 179 ? -25.621 -30.311 6.067 1.00 72.31 179 PRO A C 1
ATOM 1413 O O . PRO A 1 179 ? -25.177 -31.463 6.064 1.00 72.31 179 PRO A O 1
ATOM 1416 N N . PRO A 1 180 ? -25.553 -29.534 4.973 1.00 71.38 180 PRO A N 1
ATOM 1417 C CA . PRO A 1 180 ? -24.756 -29.911 3.817 1.00 71.38 180 PRO A CA 1
ATOM 1418 C C . PRO A 1 180 ? -23.268 -29.891 4.194 1.00 71.38 180 PRO A C 1
ATOM 1420 O O . PRO A 1 180 ? -22.747 -28.888 4.680 1.00 71.38 180 PRO A O 1
ATOM 1423 N N . VAL A 1 181 ? -22.568 -31.000 3.946 1.00 65.00 181 VAL A N 1
ATOM 1424 C CA . VAL A 1 181 ? -21.098 -31.061 3.949 1.00 65.00 181 VAL A CA 1
ATOM 1425 C C . VAL A 1 181 ? -20.580 -30.145 2.837 1.00 65.00 181 VAL A C 1
ATOM 1427 O O . VAL A 1 181 ? -20.696 -30.456 1.653 1.00 65.00 181 VAL A O 1
ATOM 1430 N N . MET A 1 182 ? -20.068 -28.976 3.219 1.00 46.66 182 MET A N 1
ATOM 1431 C CA . MET A 1 182 ? -19.641 -27.931 2.291 1.00 46.66 182 MET A CA 1
ATOM 1432 C C . MET A 1 182 ? -18.160 -28.125 1.924 1.00 46.66 182 MET A C 1
ATOM 1434 O O . MET A 1 182 ? -17.262 -27.884 2.728 1.00 46.66 182 MET A O 1
ATOM 1438 N N . SER A 1 183 ? -17.902 -28.581 0.696 1.00 63.56 183 SER A N 1
ATOM 1439 C CA . SER A 1 183 ? -16.566 -28.655 0.094 1.00 63.56 183 SER A CA 1
ATOM 1440 C C . SER A 1 183 ? -16.096 -27.263 -0.357 1.00 63.56 183 SER A C 1
ATOM 1442 O O . SER A 1 183 ? -16.748 -26.634 -1.191 1.00 63.56 183 SER A O 1
ATOM 1444 N N . TRP A 1 184 ? -14.953 -26.808 0.156 1.00 50.53 184 TRP A N 1
ATOM 1445 C CA . TRP A 1 184 ? -14.419 -25.435 0.072 1.00 50.53 184 TRP A CA 1
ATOM 1446 C C . TRP A 1 184 ? -13.929 -24.932 -1.307 1.00 50.53 184 TRP A C 1
ATOM 1448 O O . TRP A 1 184 ? -13.294 -23.887 -1.390 1.00 50.53 184 TRP A O 1
ATOM 1458 N N . THR A 1 185 ? -14.206 -25.610 -2.422 1.00 56.41 185 THR A N 1
ATOM 1459 C CA . THR A 1 185 ? -13.517 -25.324 -3.700 1.00 56.41 185 THR A CA 1
ATOM 1460 C C . THR A 1 185 ? -14.284 -24.485 -4.730 1.00 56.41 185 THR A C 1
ATOM 1462 O O . THR A 1 185 ? -13.815 -24.367 -5.859 1.00 56.41 185 THR A O 1
ATOM 1465 N N . ARG A 1 186 ? -15.430 -23.858 -4.414 1.00 56.72 186 ARG A N 1
ATOM 1466 C CA . ARG A 1 186 ? -16.180 -23.055 -5.416 1.00 56.72 186 ARG A CA 1
ATOM 1467 C C . ARG A 1 186 ? -16.922 -21.824 -4.878 1.00 56.72 186 ARG A C 1
ATOM 1469 O O . ARG A 1 186 ? -18.123 -21.698 -5.093 1.00 56.72 186 ARG A O 1
ATOM 1476 N N . TYR A 1 187 ? -16.218 -20.864 -4.280 1.00 47.50 187 TYR A N 1
ATOM 1477 C CA . TYR A 1 187 ? -16.776 -19.522 -4.037 1.00 47.50 187 TYR A CA 1
ATOM 1478 C C . TYR A 1 187 ? -16.026 -18.448 -4.837 1.00 47.50 187 TYR A C 1
ATOM 1480 O O . TYR A 1 187 ? -15.421 -17.533 -4.298 1.00 47.50 187 TYR A O 1
ATOM 1488 N N . ARG A 1 188 ? -16.013 -18.599 -6.167 1.00 54.31 188 ARG A N 1
ATOM 1489 C CA . ARG A 1 188 ? -15.498 -17.580 -7.096 1.00 54.31 188 ARG A CA 1
ATOM 1490 C C . ARG A 1 188 ? -16.303 -17.607 -8.393 1.00 54.31 188 ARG A C 1
ATOM 1492 O O . ARG A 1 188 ? -15.796 -18.028 -9.427 1.00 54.31 188 ARG A O 1
ATOM 1499 N N . ARG A 1 189 ? -17.591 -17.248 -8.331 1.00 52.69 189 ARG A N 1
ATOM 1500 C CA . ARG A 1 189 ? -18.387 -16.804 -9.493 1.00 52.69 189 ARG A CA 1
ATOM 1501 C C . ARG A 1 189 ? -19.788 -16.344 -9.067 1.00 52.69 189 ARG A C 1
ATOM 1503 O O . ARG A 1 189 ? -20.512 -17.106 -8.439 1.00 52.69 189 ARG A O 1
ATOM 1510 N N . HIS A 1 190 ? -20.147 -15.140 -9.523 1.00 48.84 190 HIS A N 1
ATOM 1511 C CA . HIS A 1 190 ? -21.478 -14.506 -9.548 1.00 48.84 190 HIS A CA 1
ATOM 1512 C C . HIS A 1 190 ? -21.895 -13.650 -8.338 1.00 48.84 190 HIS A C 1
ATOM 1514 O O . HIS A 1 190 ? -22.650 -14.099 -7.488 1.00 48.84 190 HIS A O 1
ATOM 1520 N N . MET A 1 191 ? -21.538 -12.360 -8.376 1.00 46.16 191 MET A N 1
ATOM 1521 C CA . MET A 1 191 ? -22.483 -11.264 -8.103 1.00 46.16 191 MET A CA 1
ATOM 1522 C C . MET A 1 191 ? -22.107 -10.025 -8.929 1.00 46.16 191 MET A C 1
ATOM 1524 O O . MET A 1 191 ? -21.532 -9.064 -8.438 1.00 46.16 191 MET A O 1
ATOM 1528 N N . THR A 1 192 ? -22.460 -10.040 -10.212 1.00 51.94 192 THR A N 1
ATOM 1529 C CA . THR A 1 192 ? -22.738 -8.815 -10.968 1.00 51.94 192 THR A CA 1
ATOM 1530 C C . THR A 1 192 ? -24.221 -8.498 -10.797 1.00 51.94 192 THR A C 1
ATOM 1532 O O . THR A 1 192 ? -25.043 -8.833 -11.646 1.00 51.94 192 THR A O 1
ATOM 1535 N N . THR A 1 193 ? -24.576 -7.870 -9.677 1.00 51.91 193 THR A N 1
ATOM 1536 C CA . THR A 1 193 ? -25.894 -7.247 -9.504 1.00 51.91 193 THR A CA 1
ATOM 1537 C C . THR A 1 193 ? -25.667 -5.748 -9.441 1.00 51.91 193 THR A C 1
ATOM 1539 O O . THR A 1 193 ? -25.114 -5.231 -8.476 1.00 51.91 193 THR A O 1
ATOM 1542 N N . GLY A 1 194 ? -26.027 -5.069 -10.529 1.00 43.62 194 GLY A N 1
ATOM 1543 C CA . GLY A 1 194 ? -25.813 -3.641 -10.700 1.00 43.62 194 GLY A CA 1
ATOM 1544 C C . GLY A 1 194 ? -26.497 -2.816 -9.616 1.00 43.62 194 GLY A C 1
ATOM 1545 O O . GLY A 1 194 ? -27.700 -2.938 -9.390 1.00 43.62 194 GLY A O 1
ATOM 1546 N N . PHE A 1 195 ? -25.723 -1.927 -9.004 1.00 40.69 195 PHE A N 1
ATOM 1547 C CA . PHE A 1 195 ? -26.233 -0.784 -8.267 1.00 40.69 195 PHE A CA 1
ATOM 1548 C C . PHE A 1 195 ? -25.871 0.476 -9.050 1.00 40.69 195 PHE A C 1
ATOM 1550 O O . PHE A 1 195 ? -24.716 0.888 -9.103 1.00 40.69 195 PHE A O 1
ATOM 1557 N N . ILE A 1 196 ? -26.875 1.087 -9.677 1.00 45.03 196 ILE A N 1
ATOM 1558 C CA . ILE A 1 196 ? -26.788 2.475 -10.128 1.00 45.03 196 ILE A CA 1
ATOM 1559 C C . ILE A 1 196 ? -27.074 3.324 -8.891 1.00 45.03 196 ILE A C 1
ATOM 1561 O O . ILE A 1 196 ? -28.227 3.466 -8.485 1.00 45.03 196 ILE A O 1
ATOM 1565 N N . LEU A 1 197 ? -26.026 3.862 -8.272 1.00 42.62 197 LEU A N 1
ATOM 1566 C CA . LEU A 1 197 ? -26.152 4.841 -7.199 1.00 42.62 197 LEU A CA 1
ATOM 1567 C C . LEU A 1 197 ? -25.878 6.230 -7.779 1.00 42.62 197 LEU A C 1
ATOM 1569 O O . LEU A 1 197 ? -24.740 6.664 -7.930 1.00 42.62 197 LEU A O 1
ATOM 1573 N N . VAL A 1 198 ? -26.963 6.924 -8.122 1.00 52.25 198 VAL A N 1
ATOM 1574 C CA . VAL A 1 198 ? -26.964 8.378 -8.302 1.00 52.25 198 VAL A CA 1
ATOM 1575 C C . VAL A 1 198 ? -26.880 8.987 -6.902 1.00 52.25 198 VAL A C 1
ATOM 1577 O O . VAL A 1 198 ? -27.889 9.159 -6.224 1.00 52.25 198 VAL A O 1
ATOM 1580 N N . GLY A 1 199 ? -25.656 9.239 -6.443 1.00 34.53 199 GLY A N 1
ATOM 1581 C CA . GLY A 1 199 ? -25.363 9.940 -5.198 1.00 34.53 199 GLY A CA 1
ATOM 1582 C C . GLY A 1 199 ? -24.856 11.343 -5.498 1.00 34.53 199 GLY A C 1
ATOM 1583 O O . GLY A 1 199 ? -23.719 11.515 -5.927 1.00 34.53 199 GLY A O 1
ATOM 1584 N N . ALA A 1 200 ? -25.717 12.339 -5.296 1.00 40.25 200 ALA A N 1
ATOM 1585 C CA . ALA A 1 200 ? -25.357 13.749 -5.320 1.00 40.25 200 ALA A CA 1
ATOM 1586 C C . ALA A 1 200 ? -24.360 14.070 -4.193 1.00 40.25 200 ALA A C 1
ATOM 1588 O O . ALA A 1 200 ? -24.426 13.497 -3.106 1.00 40.25 200 ALA A O 1
ATOM 1589 N N . GLY A 1 201 ? -23.430 14.975 -4.494 1.00 35.88 201 GLY A N 1
ATOM 1590 C CA . GLY A 1 201 ? -22.214 15.210 -3.731 1.00 35.88 201 GLY A CA 1
ATOM 1591 C C . GLY A 1 201 ? -22.419 15.621 -2.275 1.00 35.88 201 GLY A C 1
ATOM 1592 O O . GLY A 1 201 ? -23.112 16.588 -1.969 1.00 35.88 201 GLY A O 1
ATOM 1593 N N . ALA A 1 202 ? -21.684 14.941 -1.401 1.00 37.81 202 ALA A N 1
ATOM 1594 C CA . ALA A 1 202 ? -21.059 15.569 -0.250 1.00 37.81 202 ALA A CA 1
ATOM 1595 C C . ALA A 1 202 ? -19.579 15.743 -0.612 1.00 37.81 202 ALA A C 1
ATOM 1597 O O . ALA A 1 202 ? -18.810 14.784 -0.646 1.00 37.81 202 ALA A O 1
ATOM 1598 N N . ALA A 1 203 ? -19.221 16.968 -0.987 1.00 46.59 203 ALA A N 1
ATOM 1599 C CA . ALA A 1 203 ? -17.849 17.377 -1.217 1.00 46.59 203 ALA A CA 1
ATOM 1600 C C . ALA A 1 203 ? -17.116 17.428 0.132 1.00 46.59 203 ALA A C 1
ATOM 1602 O O . ALA A 1 203 ? -17.153 18.439 0.828 1.00 46.59 203 ALA A O 1
ATOM 1603 N N . SER A 1 204 ? -16.466 16.325 0.493 1.00 42.53 204 SER A N 1
ATOM 1604 C CA . SER A 1 204 ? -15.401 16.303 1.495 1.00 42.53 204 SER A CA 1
ATOM 1605 C C . SER A 1 204 ? -14.092 16.225 0.725 1.00 42.53 204 SER A C 1
ATOM 1607 O O . SER A 1 204 ? -13.685 15.163 0.261 1.00 42.53 204 SER A O 1
ATOM 1609 N N . THR A 1 205 ? -13.488 17.382 0.494 1.00 42.94 205 THR A N 1
ATOM 1610 C CA . THR A 1 205 ? -12.234 17.549 -0.234 1.00 42.94 205 THR A CA 1
ATOM 1611 C C . THR A 1 205 ? -11.083 16.838 0.477 1.00 42.94 205 THR A C 1
ATOM 1613 O O . THR A 1 205 ? -10.507 17.388 1.410 1.00 42.94 205 THR A O 1
ATOM 1616 N N . TRP A 1 206 ? -10.685 15.668 -0.016 1.00 45.03 206 TRP A N 1
ATOM 1617 C CA . TRP A 1 206 ? -9.277 15.270 0.007 1.00 45.03 206 TRP A CA 1
ATOM 1618 C C . TRP A 1 206 ? -8.653 15.752 -1.300 1.00 45.03 206 TRP A C 1
ATOM 1620 O O . TRP A 1 206 ? -8.452 15.000 -2.245 1.00 45.03 206 TRP A O 1
ATOM 1630 N N . ALA A 1 207 ? -8.449 17.066 -1.375 1.00 44.41 207 ALA A N 1
ATOM 1631 C CA . ALA A 1 207 ? -7.579 17.675 -2.365 1.00 44.41 207 ALA A CA 1
ATOM 1632 C C . ALA A 1 207 ? -6.190 17.774 -1.732 1.00 44.41 207 ALA A C 1
ATOM 1634 O O . ALA A 1 207 ? -5.825 18.807 -1.185 1.00 44.41 207 ALA A O 1
ATOM 1635 N N . PHE A 1 208 ? -5.443 16.677 -1.775 1.00 52.94 208 PHE A N 1
ATOM 1636 C CA . PHE A 1 208 ? -3.991 16.717 -1.674 1.00 52.94 208 PHE A CA 1
ATOM 1637 C C . PHE A 1 208 ? -3.439 15.914 -2.853 1.00 52.94 208 PHE A C 1
ATOM 1639 O O . PHE A 1 208 ? -3.919 14.819 -3.128 1.00 52.94 208 PHE A O 1
ATOM 1646 N N . ALA A 1 209 ? -2.477 16.518 -3.555 1.00 45.00 209 ALA A N 1
ATOM 1647 C CA . ALA A 1 209 ? -1.783 16.037 -4.756 1.00 45.00 209 ALA A CA 1
ATOM 1648 C C . ALA A 1 209 ? -2.471 16.248 -6.126 1.00 45.00 209 ALA A C 1
ATOM 1650 O O . ALA A 1 209 ? -2.660 15.303 -6.885 1.00 45.00 209 ALA A O 1
ATOM 1651 N N . ALA A 1 210 ? -2.778 17.502 -6.503 1.00 42.22 210 ALA A N 1
ATOM 1652 C CA . ALA A 1 210 ? -2.910 17.872 -7.929 1.00 42.22 210 ALA A CA 1
ATOM 1653 C C . ALA A 1 210 ? -2.717 19.374 -8.256 1.00 42.22 210 ALA A C 1
ATOM 1655 O O . ALA A 1 210 ? -3.286 19.865 -9.229 1.00 42.22 210 ALA A O 1
ATOM 1656 N N . THR A 1 211 ? -1.922 20.139 -7.497 1.00 43.16 211 THR A N 1
ATOM 1657 C CA . THR A 1 211 ? -1.592 21.536 -7.868 1.00 43.16 211 THR A CA 1
ATOM 1658 C C . THR A 1 211 ? -0.120 21.868 -7.649 1.00 43.16 211 THR A C 1
ATOM 1660 O O . THR A 1 211 ? 0.214 22.738 -6.855 1.00 43.16 211 THR A O 1
ATOM 1663 N N . LEU A 1 212 ? 0.763 21.193 -8.388 1.00 46.53 212 LEU A N 1
ATOM 1664 C CA . LEU A 1 212 ? 2.153 21.633 -8.576 1.00 46.53 212 LEU A CA 1
ATOM 1665 C C . LEU A 1 212 ? 2.702 21.274 -9.969 1.00 46.53 212 LEU A C 1
ATOM 1667 O O . LEU A 1 212 ? 3.881 21.010 -10.140 1.00 46.53 212 LEU A O 1
ATOM 1671 N N . SER A 1 213 ? 1.846 21.292 -11.001 1.00 45.50 213 SER A N 1
ATOM 1672 C CA . SER A 1 213 ? 2.290 21.112 -12.398 1.00 45.50 213 SER A CA 1
ATOM 1673 C C . SER A 1 213 ? 2.025 22.323 -13.307 1.00 45.50 213 SER A C 1
ATOM 1675 O O . SER A 1 213 ? 2.373 22.303 -14.479 1.00 45.50 213 SER A O 1
ATOM 1677 N N . ALA A 1 214 ? 1.478 23.425 -12.778 1.00 42.88 214 ALA A N 1
ATOM 1678 C CA . ALA A 1 214 ? 1.270 24.658 -13.553 1.00 42.88 214 ALA A CA 1
ATOM 1679 C C . ALA A 1 214 ? 2.271 25.789 -13.234 1.00 42.88 214 ALA A C 1
ATOM 1681 O O . ALA A 1 214 ? 2.278 26.795 -13.935 1.00 42.88 214 ALA A O 1
ATOM 1682 N N . ALA A 1 215 ? 3.130 25.637 -12.217 1.00 43.75 215 ALA A N 1
ATOM 1683 C CA . ALA A 1 215 ? 4.126 26.654 -11.853 1.00 43.75 215 ALA A CA 1
ATOM 1684 C C . ALA A 1 215 ? 5.522 26.410 -12.462 1.00 43.75 215 ALA A C 1
ATOM 1686 O O . ALA A 1 215 ? 6.307 27.344 -12.553 1.00 43.75 215 ALA A O 1
ATOM 1687 N N . LEU A 1 216 ? 5.822 25.199 -12.950 1.00 46.84 216 LEU A N 1
ATOM 1688 C CA . LEU A 1 216 ? 7.141 24.864 -13.515 1.00 46.84 216 LEU A CA 1
ATOM 1689 C C . LEU A 1 216 ? 7.235 25.022 -15.044 1.00 46.84 216 LEU A C 1
ATOM 1691 O O . LEU A 1 216 ? 8.325 24.930 -15.598 1.00 46.84 216 LEU A O 1
ATOM 1695 N N . SER A 1 217 ? 6.132 25.314 -15.742 1.00 47.69 217 SER A N 1
ATOM 1696 C CA . SER A 1 217 ? 6.160 25.574 -17.195 1.00 47.69 217 SER A CA 1
ATOM 1697 C C . SER A 1 217 ? 6.332 27.049 -17.572 1.00 47.69 217 SER A C 1
ATOM 1699 O O . SER A 1 217 ? 6.342 27.357 -18.760 1.00 47.69 217 SER A O 1
ATOM 1701 N N . ASN A 1 218 ? 6.480 27.960 -16.602 1.00 43.28 218 ASN A N 1
ATOM 1702 C CA . ASN A 1 218 ? 6.650 29.392 -16.884 1.00 43.28 218 ASN A CA 1
ATOM 1703 C C . ASN A 1 218 ? 8.069 29.927 -16.611 1.00 43.28 218 ASN A C 1
ATOM 1705 O O . ASN A 1 218 ? 8.342 31.088 -16.897 1.00 43.28 218 ASN A O 1
ATOM 1709 N N . GLU A 1 219 ? 8.986 29.105 -16.090 1.00 45.72 219 GLU A N 1
ATOM 1710 C CA . GLU A 1 219 ? 10.344 29.555 -15.734 1.00 45.72 219 GLU A CA 1
ATOM 1711 C C . GLU A 1 219 ? 11.403 29.231 -16.804 1.00 45.72 219 GLU A C 1
ATOM 1713 O O . GLU A 1 219 ? 12.493 29.796 -16.794 1.00 45.72 219 GLU A O 1
ATOM 1718 N N . SER A 1 220 ? 11.076 28.413 -17.811 1.00 51.06 220 SER A N 1
ATOM 1719 C CA . SER A 1 220 ? 11.996 28.099 -18.916 1.00 51.06 220 SER A CA 1
ATOM 1720 C C . SER A 1 220 ? 11.966 29.102 -20.080 1.00 51.06 220 SER A C 1
ATOM 1722 O O . SER A 1 220 ? 12.739 28.946 -21.017 1.00 51.06 220 SER A O 1
ATOM 1724 N N . GLN A 1 221 ? 11.111 30.134 -20.046 1.00 51.72 221 GLN A N 1
ATOM 1725 C CA . GLN A 1 221 ? 11.115 31.219 -21.048 1.00 51.72 221 GLN A CA 1
ATOM 1726 C C . GLN A 1 221 ? 11.762 32.525 -20.559 1.00 51.72 221 GLN A C 1
ATOM 1728 O O . GLN A 1 221 ? 11.936 33.445 -21.353 1.00 51.72 221 GLN A O 1
ATOM 1733 N N . ALA A 1 222 ? 12.178 32.618 -19.292 1.00 53.62 222 ALA A N 1
ATOM 1734 C CA . ALA A 1 222 ? 12.813 33.827 -18.754 1.00 53.62 222 ALA A CA 1
ATOM 1735 C C . ALA A 1 222 ? 14.356 33.824 -18.837 1.00 53.62 222 ALA A C 1
ATOM 1737 O O . ALA A 1 222 ? 14.979 34.843 -18.554 1.00 53.62 222 ALA A O 1
ATOM 1738 N N . ALA A 1 223 ? 14.984 32.712 -19.242 1.00 52.81 223 ALA A N 1
ATOM 1739 C CA . ALA A 1 223 ? 16.446 32.591 -19.317 1.00 52.81 223 ALA A CA 1
ATOM 1740 C C . ALA A 1 223 ? 17.037 32.785 -20.730 1.00 52.81 223 ALA A C 1
ATOM 1742 O O . ALA A 1 223 ? 18.257 32.776 -20.883 1.00 52.81 223 ALA A O 1
ATOM 1743 N N . GLU A 1 224 ? 16.207 33.012 -21.754 1.00 50.59 224 GLU A N 1
ATOM 1744 C CA . GLU A 1 224 ? 16.649 33.196 -23.147 1.00 50.59 224 GLU A CA 1
ATOM 1745 C C . GLU A 1 224 ? 16.356 34.614 -23.664 1.00 50.59 224 GLU A C 1
ATOM 1747 O O . GLU A 1 224 ? 15.820 34.831 -24.744 1.00 50.59 224 GLU A O 1
ATOM 1752 N N . SER A 1 225 ? 16.737 35.617 -22.874 1.00 54.50 225 SER A N 1
ATOM 1753 C CA . SER A 1 225 ? 17.059 36.951 -23.391 1.00 54.50 225 SER A CA 1
ATOM 1754 C C . SER A 1 225 ? 18.506 37.286 -23.027 1.00 54.50 225 SER A C 1
ATOM 1756 O O . SER A 1 225 ? 18.795 38.264 -22.336 1.00 54.50 225 SER A O 1
ATOM 1758 N N . GLN A 1 226 ? 19.435 36.422 -23.446 1.00 49.94 226 GLN A N 1
ATOM 1759 C CA . GLN A 1 226 ? 20.836 36.809 -23.541 1.00 49.94 226 GLN A CA 1
ATOM 1760 C C . GLN A 1 226 ? 20.963 37.818 -24.679 1.00 49.94 226 GLN A C 1
ATOM 1762 O O . GLN A 1 226 ? 20.964 37.468 -25.855 1.00 49.94 226 GLN A O 1
ATOM 1767 N N . ASP A 1 227 ? 21.037 39.078 -24.275 1.00 56.91 227 ASP A N 1
ATOM 1768 C CA . ASP A 1 227 ? 21.460 40.214 -25.074 1.00 56.91 227 ASP A CA 1
ATOM 1769 C C . ASP A 1 227 ? 22.786 39.888 -25.807 1.00 56.91 227 ASP A C 1
ATOM 1771 O O . ASP A 1 227 ? 23.827 39.723 -25.154 1.00 56.91 227 ASP A O 1
ATOM 1775 N N . PRO A 1 228 ? 22.782 39.748 -27.148 1.00 59.16 228 PRO A N 1
ATOM 1776 C CA . PRO A 1 228 ? 23.984 39.428 -27.912 1.00 59.16 228 PRO A CA 1
ATOM 1777 C C . PRO A 1 228 ? 24.994 40.588 -27.969 1.00 59.16 228 PRO A C 1
ATOM 1779 O O . PRO A 1 228 ? 26.098 40.397 -28.484 1.00 59.16 228 PRO A O 1
ATOM 1782 N N . ASP A 1 229 ? 24.677 41.768 -27.423 1.00 56.25 229 ASP A N 1
ATOM 1783 C CA . ASP A 1 229 ? 25.479 42.980 -27.621 1.00 56.25 229 ASP A CA 1
ATOM 1784 C C . ASP A 1 229 ? 26.636 43.161 -26.611 1.00 56.25 229 ASP A C 1
ATOM 1786 O O . ASP A 1 229 ? 27.438 44.093 -26.697 1.00 56.25 229 ASP A O 1
ATOM 1790 N N . THR A 1 230 ? 26.814 42.233 -25.663 1.00 57.31 230 THR A N 1
ATOM 1791 C CA . THR A 1 230 ? 27.930 42.306 -24.694 1.00 57.31 230 THR A CA 1
ATOM 1792 C C . THR A 1 230 ? 29.248 41.708 -25.195 1.00 57.31 230 THR A C 1
ATOM 1794 O O . THR A 1 230 ? 30.292 41.952 -24.587 1.00 57.31 230 THR A O 1
ATOM 1797 N N . LYS A 1 231 ? 29.264 40.992 -26.331 1.00 55.25 231 LYS A N 1
ATOM 1798 C CA . LYS A 1 231 ? 30.501 40.377 -26.855 1.00 55.25 231 LYS A CA 1
ATOM 1799 C C . LYS A 1 231 ? 31.415 41.318 -27.650 1.00 55.25 231 LYS A C 1
ATOM 1801 O O . LYS A 1 231 ? 32.587 40.996 -27.795 1.00 55.25 231 LYS A O 1
ATOM 1806 N N . ASN A 1 232 ? 30.958 42.497 -28.082 1.00 56.97 232 ASN A N 1
ATOM 1807 C CA . ASN A 1 232 ? 31.777 43.400 -28.911 1.00 56.97 232 ASN A CA 1
ATOM 1808 C C . ASN A 1 232 ? 32.520 44.513 -28.154 1.00 56.97 232 ASN A C 1
ATOM 1810 O O . ASN A 1 232 ? 33.225 45.305 -28.775 1.00 56.97 232 ASN A O 1
ATOM 1814 N N . LYS A 1 233 ? 32.410 44.606 -26.821 1.00 55.62 233 LYS A N 1
ATOM 1815 C CA . LYS A 1 233 ? 32.961 45.759 -26.078 1.00 55.62 233 LYS A CA 1
ATOM 1816 C C . LYS A 1 233 ? 34.336 45.545 -25.434 1.00 55.62 233 LYS A C 1
ATOM 1818 O O . LYS A 1 233 ? 34.815 46.444 -24.746 1.00 55.62 233 LYS A O 1
ATOM 1823 N N . LEU A 1 234 ? 34.985 44.399 -25.653 1.00 57.19 234 LEU A N 1
ATOM 1824 C CA . LEU A 1 234 ? 36.283 44.087 -25.033 1.00 57.19 234 LEU A CA 1
ATOM 1825 C C . LEU A 1 234 ? 37.478 44.024 -25.998 1.00 57.19 234 LEU A C 1
ATOM 1827 O O . LEU A 1 234 ? 38.605 43.960 -25.517 1.00 57.19 234 LEU A O 1
ATOM 1831 N N . GLU A 1 235 ? 37.293 44.145 -27.317 1.00 57.09 235 GLU A N 1
ATOM 1832 C CA . GLU A 1 235 ? 38.424 44.092 -28.267 1.00 57.09 235 GLU A CA 1
ATOM 1833 C C . GLU A 1 235 ? 39.020 45.459 -28.660 1.00 57.09 235 GLU A C 1
ATOM 1835 O O . GLU A 1 235 ? 40.026 45.512 -29.357 1.00 57.09 235 GLU A O 1
ATOM 1840 N N . THR A 1 236 ? 38.490 46.590 -28.180 1.00 58.69 236 THR A N 1
ATOM 1841 C CA . THR A 1 236 ? 38.971 47.934 -28.588 1.00 58.69 236 THR A CA 1
ATOM 1842 C C . THR A 1 236 ? 39.764 48.676 -27.505 1.00 58.69 236 THR A C 1
ATOM 1844 O O . THR A 1 236 ? 39.709 49.901 -27.415 1.00 58.69 236 THR A O 1
ATOM 1847 N N . ARG A 1 237 ? 40.490 47.959 -26.637 1.00 52.03 237 ARG A N 1
ATOM 1848 C CA . ARG A 1 237 ? 41.329 48.591 -25.595 1.00 52.03 237 ARG A CA 1
ATOM 1849 C C . ARG A 1 237 ? 42.764 48.074 -25.508 1.00 52.03 237 ARG A C 1
ATOM 1851 O O . ARG A 1 237 ? 43.408 48.238 -24.476 1.00 52.03 237 ARG A O 1
ATOM 1858 N N . ALA A 1 238 ? 43.262 47.489 -26.592 1.00 58.16 238 ALA A N 1
ATOM 1859 C CA . ALA A 1 238 ? 44.651 47.067 -26.711 1.00 58.16 238 ALA A CA 1
ATOM 1860 C C . ALA A 1 238 ? 45.230 47.442 -28.083 1.00 58.16 238 ALA A C 1
ATOM 1862 O O . ALA A 1 238 ? 45.623 46.558 -28.832 1.00 58.16 238 ALA A O 1
ATOM 1863 N N . LEU A 1 239 ? 45.259 48.740 -28.401 1.00 54.41 239 LEU A N 1
ATOM 1864 C CA . LEU A 1 239 ? 46.187 49.364 -29.355 1.00 54.41 239 LEU A CA 1
ATOM 1865 C C . LEU A 1 239 ? 46.443 50.811 -28.923 1.00 54.41 239 LEU A C 1
ATOM 1867 O O . LEU A 1 239 ? 45.448 51.501 -28.600 1.00 54.41 239 LEU A O 1
#

Secondary structure (DSSP, 8-state):
-----------PPP----------------PPPPPPPPPPHHHHHHHHHHHHHHHHHTT-HHHHHHHHHHHHHHTTTSGGGGGGHHHHHHHHHHHHHHH--HHHHHHHHHHHHHHHTTS-TT-HHHHHHHHHHHHHHHHHHHHHHH-TTS-------TT-------PPPP------PPPP---SS---S-------------------SSSSSSSSSSSTTSS----GGGTTSSSSS--

Foldseek 3Di:
DDDDDDDDDDDDDDDDDDDDDDDDDDPPPDDPDPPDPDDQLLVQLVVLQVVLVVCVVVLVLVSSLVSLVSSLVSCPPHLVSLVSLQVNLVSLVSVCVPQVPLVSLVSSLVSLVVSLVSDDPVPVVVNVVSVVVNVVSVVVSVVCVVVVPPPDPPPPPVPPPVDPDDDDDDDDPDDDDDDPPDDPDDPPDDDPDDDPDPDDDPPPDPPDPDPDPPPVVPPVVVPPPPDPPPPPPPPPPDD

Sequence (239 aa):
MEPRLRSWARSMVTVSALLGPLTAASPIEAAPAPEQPQPGPDNRAGILVNQGNQAFERKDYEEAIELWKEAYQLLAGTRSQFTILPKMAGAHEQLYAIDHDIAHLERALAL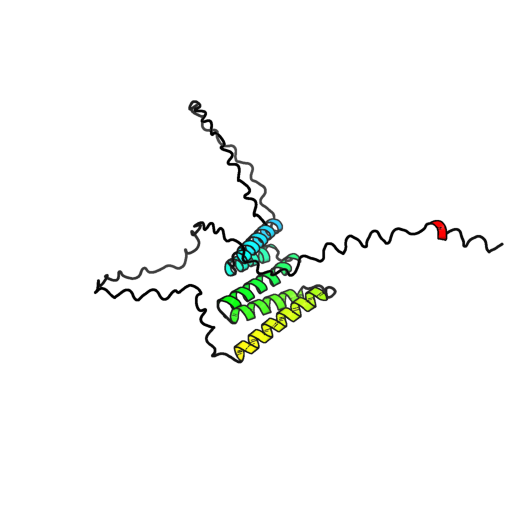LDQYHGHIDPSDQETLTENDERRHALEQELERRASQPDEPPPTAVRPGQKSGPRQREGPRRREQVPPPPVMSWTRYRRHMTTGFILVGAGAASTWAFAATLSAALSNESQAAESQDPDTKNKLETRAL

Radius of gyration: 31.3 Å; chains: 1; bounding box: 93×81×73 Å